Protein AF-A0A1L9N9Z8-F1 (afdb_monomer_lite)

Secondary structure (DSSP, 8-state):
--------S-S-HHHHHHHHHHHHS---------SSHHHHTHHHHHHHHHHHHHHHHHHHHHHHHHHHHHHHHHHHHHHHHHHHHHHHHHHHHHHHHHHHHHHHHHHHHHHHHHHHHTTPPPTTSPPTTGGGGS-HHHHHHHHHHHHHH--HHHHHHHS---HHHHHHHHTHHHHHSS-----------S---------------------

Foldseek 3Di:
DDPPPDDPDPDPPVVVVVVVVVVPPDDDDDDDDPDDCPVVVVVVVVVVVVVVVVVVVVVVVVVVVVVVVVVVVVVVVVVVVVVVVVVVVVVVVCCVPVVLVVLLVVLLVVLLVLCVVVVHAFPPRHHSPRCVPPDLVVSLVRQLVSLVPDDPCSCCVVVVDDVVSNVSSPCSCVSSVPPPPPVPPPPPDDDPPDDPDDDDDDDDDDDDDDD

pLDDT: mean 71.62, std 19.33, range [34.44, 97.31]

Radius of gyration: 43.11 Å; chains: 1; bounding box: 108×45×111 Å

Organism: Aspergillus tubingensis (strain CBS 134.48) (NCBI:txid767770)

Sequence (211 aa):
MDVDILTPYGPGMSFYRSQIQLSSSKENGIVGKAKLSSIVSAAPMLMSIQRYSSALESLNVSNQNLDHKMSMLRSNVFRLKTDLSKLQRHVRAFHNELLTTWQADTLTRLVEVVYERQNWKLPGGVAVGDYIHLSRERQSRILATAARRIRKPILRKNFGLSVQYYSALQRYDEVSGQPVRIEQRPSSDVSRLSTCAVRTRFGRNAHLLED

Structure (mmCIF, N/CA/C/O backbone):
data_AF-A0A1L9N9Z8-F1
#
_entry.id   AF-A0A1L9N9Z8-F1
#
loop_
_atom_site.group_PDB
_atom_site.id
_atom_site.type_symbol
_atom_site.label_atom_id
_atom_site.label_alt_id
_atom_site.label_comp_id
_atom_site.label_asym_id
_atom_site.label_entity_id
_atom_site.label_seq_id
_atom_site.pdbx_PDB_ins_code
_atom_site.Cartn_x
_atom_site.Cartn_y
_atom_site.Cartn_z
_atom_site.occupancy
_atom_site.B_iso_or_equiv
_atom_site.auth_seq_id
_atom_site.auth_comp_id
_atom_site.auth_asym_id
_atom_site.auth_atom_id
_atom_site.pdbx_PDB_model_num
ATOM 1 N N . MET A 1 1 ? 32.596 15.071 6.692 1.00 41.16 1 MET A N 1
ATOM 2 C CA . MET A 1 1 ? 31.785 14.718 5.510 1.00 41.16 1 MET A CA 1
ATOM 3 C C . MET A 1 1 ? 32.694 14.875 4.304 1.00 41.16 1 MET A C 1
ATOM 5 O O . MET A 1 1 ? 33.338 15.912 4.213 1.00 41.16 1 MET A O 1
ATOM 9 N N . ASP A 1 2 ? 32.819 13.807 3.521 1.00 42.06 2 ASP A N 1
ATOM 10 C CA . ASP A 1 2 ? 33.868 13.497 2.534 1.00 42.06 2 ASP A CA 1
ATOM 11 C C . ASP A 1 2 ? 34.202 14.563 1.484 1.00 42.06 2 ASP A C 1
ATOM 13 O O . ASP A 1 2 ? 33.326 15.265 0.981 1.00 42.06 2 ASP A O 1
ATOM 17 N N . VAL A 1 3 ? 35.484 14.590 1.102 1.00 55.09 3 VAL A N 1
ATOM 18 C CA . VAL A 1 3 ? 36.109 15.458 0.082 1.00 55.09 3 VAL A CA 1
ATOM 19 C C . VAL A 1 3 ? 36.263 14.706 -1.256 1.00 55.09 3 VAL A C 1
ATOM 21 O O . VAL A 1 3 ? 37.213 14.922 -1.995 1.00 55.09 3 VAL A O 1
ATOM 24 N N . ASP A 1 4 ? 35.320 13.825 -1.594 1.00 54.06 4 ASP A N 1
ATOM 25 C CA . ASP A 1 4 ? 35.389 12.964 -2.794 1.00 54.06 4 ASP A CA 1
ATOM 26 C C . ASP A 1 4 ? 34.515 13.461 -3.958 1.00 54.06 4 ASP A C 1
ATOM 28 O O . ASP A 1 4 ? 33.982 12.708 -4.774 1.00 54.06 4 ASP A O 1
ATOM 32 N N . ILE A 1 5 ? 34.375 14.780 -4.069 1.00 57.75 5 ILE A N 1
ATOM 33 C CA . ILE A 1 5 ? 33.726 15.430 -5.206 1.00 57.75 5 ILE A CA 1
ATOM 34 C C . ILE A 1 5 ? 34.798 16.241 -5.919 1.00 57.75 5 ILE A C 1
ATOM 36 O O . ILE A 1 5 ? 35.044 17.364 -5.504 1.00 57.75 5 ILE A O 1
ATOM 40 N N . LEU A 1 6 ? 35.436 15.680 -6.956 1.00 55.53 6 LEU A N 1
ATOM 41 C CA . LEU A 1 6 ? 35.908 16.385 -8.167 1.00 55.53 6 LEU A CA 1
ATOM 42 C C . LEU A 1 6 ? 36.915 15.534 -8.961 1.00 55.53 6 LEU A C 1
ATOM 44 O O . LEU A 1 6 ? 38.108 15.806 -8.985 1.00 55.53 6 LEU A O 1
ATOM 48 N N . THR A 1 7 ? 36.428 14.556 -9.719 1.00 59.12 7 THR A N 1
ATOM 49 C CA . THR A 1 7 ? 37.057 14.201 -11.008 1.00 59.12 7 THR A CA 1
ATOM 50 C C . THR A 1 7 ? 35.972 13.883 -12.044 1.00 59.12 7 THR A C 1
ATOM 52 O O . THR A 1 7 ? 35.814 12.741 -12.461 1.00 59.12 7 THR A O 1
ATOM 55 N N . PRO A 1 8 ? 35.160 14.874 -12.473 1.00 55.28 8 PRO A N 1
ATOM 56 C CA . PRO A 1 8 ? 34.106 14.620 -13.452 1.00 55.28 8 PRO A CA 1
ATOM 57 C C . PRO A 1 8 ? 34.618 14.489 -14.895 1.00 55.28 8 PRO A C 1
ATOM 59 O O . PRO A 1 8 ? 33.827 14.191 -15.782 1.00 55.28 8 PRO A O 1
ATOM 62 N N . TYR A 1 9 ? 35.911 14.693 -15.160 1.00 59.16 9 TYR A N 1
ATOM 63 C CA . TYR A 1 9 ? 36.461 14.613 -16.511 1.00 59.16 9 TYR A CA 1
ATOM 64 C C . TYR A 1 9 ? 37.838 13.954 -16.482 1.00 59.16 9 TYR A C 1
ATOM 66 O O . TYR A 1 9 ? 38.705 14.345 -15.703 1.00 59.16 9 TYR A O 1
ATOM 74 N N . GLY A 1 10 ? 38.005 12.920 -17.312 1.00 66.00 10 GLY A N 1
ATOM 75 C CA . GLY A 1 10 ? 39.270 12.214 -17.511 1.00 66.00 10 GLY A CA 1
ATOM 76 C C . GLY A 1 10 ? 40.373 13.103 -18.108 1.00 66.00 10 GLY A C 1
ATOM 77 O O . GLY A 1 10 ? 40.201 14.320 -18.213 1.00 66.00 10 GLY A O 1
ATOM 78 N N . PRO A 1 11 ? 41.518 12.513 -18.508 1.00 70.75 11 PRO A N 1
ATOM 79 C CA . PRO A 1 11 ? 42.664 13.257 -19.028 1.00 70.75 11 PRO A CA 1
ATOM 80 C C . PRO A 1 11 ? 42.235 14.248 -20.115 1.00 70.75 11 PRO A C 1
ATOM 82 O O . PRO A 1 11 ? 41.543 13.877 -21.062 1.00 70.75 11 PRO A O 1
ATOM 85 N N . GLY A 1 12 ? 42.613 15.521 -19.959 1.00 70.81 12 GLY A N 1
ATOM 86 C CA . GLY A 1 12 ? 42.214 16.586 -20.880 1.00 70.81 12 GLY A CA 1
ATOM 87 C C . GLY A 1 12 ? 42.586 16.272 -22.334 1.00 70.81 12 GLY A C 1
ATOM 88 O O . GLY A 1 12 ? 43.540 15.546 -22.601 1.00 70.81 12 GLY A O 1
ATOM 89 N N . MET A 1 13 ? 41.859 16.855 -23.292 1.00 66.25 13 MET A N 1
ATOM 90 C CA . MET A 1 13 ? 42.006 16.590 -24.738 1.00 66.25 13 MET A CA 1
ATOM 91 C C . MET A 1 13 ? 43.445 16.719 -25.282 1.00 66.25 13 MET A C 1
ATOM 93 O O . MET A 1 13 ? 43.784 16.114 -26.299 1.00 66.25 13 MET A O 1
ATOM 97 N N . SER A 1 14 ? 44.313 17.473 -24.603 1.00 70.62 14 SER A N 1
ATOM 98 C CA . SER A 1 14 ? 45.744 17.576 -24.910 1.00 70.62 14 SER A CA 1
ATOM 99 C C . SER A 1 14 ? 46.503 16.250 -24.757 1.00 70.62 14 SER A C 1
ATOM 101 O O . SER A 1 14 ? 47.423 15.998 -25.533 1.00 70.62 14 SER A O 1
ATOM 103 N N . PHE A 1 15 ? 46.094 15.383 -23.826 1.00 72.12 15 PHE A N 1
ATOM 104 C CA . PHE A 1 15 ? 46.697 14.068 -23.584 1.00 72.12 15 PHE A CA 1
ATOM 105 C C . PHE A 1 15 ? 46.546 13.123 -24.783 1.00 72.12 15 PHE A C 1
ATOM 107 O O . PHE A 1 15 ? 47.458 12.370 -25.111 1.00 72.12 15 PHE A O 1
ATOM 114 N N . TYR A 1 16 ? 45.413 13.186 -25.481 1.00 72.94 16 TYR A N 1
ATOM 115 C CA . TYR A 1 16 ? 45.179 12.355 -26.662 1.00 72.94 16 TYR A CA 1
ATOM 116 C C . TYR A 1 16 ? 45.875 12.916 -27.911 1.00 72.94 16 TYR A C 1
ATOM 118 O O . TYR A 1 16 ? 46.268 12.161 -28.799 1.00 72.94 16 TYR A O 1
ATOM 126 N N . ARG A 1 17 ? 46.101 14.237 -27.974 1.00 63.09 17 ARG A N 1
ATOM 127 C CA . ARG A 1 17 ? 46.768 14.892 -29.112 1.00 63.09 17 ARG A CA 1
ATOM 128 C C . ARG A 1 17 ? 48.258 14.548 -29.209 1.00 63.09 17 ARG A C 1
ATOM 130 O O . ARG A 1 17 ? 48.774 14.423 -30.319 1.00 63.09 17 ARG A O 1
ATOM 137 N N . SER A 1 18 ? 48.941 14.369 -28.078 1.00 65.38 18 SER A N 1
ATOM 138 C CA . SER A 1 18 ? 50.367 14.010 -28.056 1.00 65.38 18 SER A CA 1
ATOM 139 C C . SER A 1 18 ? 50.632 12.613 -28.636 1.00 65.38 18 SER A C 1
ATOM 141 O O . SER A 1 18 ? 51.629 12.423 -29.330 1.00 65.38 18 SER A O 1
ATOM 143 N N . GLN A 1 19 ? 49.711 11.659 -28.457 1.00 62.44 19 GLN A N 1
ATOM 144 C CA . GLN A 1 19 ? 49.844 10.301 -29.009 1.00 62.44 19 GLN A CA 1
ATOM 145 C C . GLN A 1 19 ? 49.755 10.269 -30.545 1.00 62.44 19 GLN A C 1
ATOM 147 O O . GLN A 1 19 ? 50.448 9.494 -31.207 1.00 62.44 19 GLN A O 1
ATOM 152 N N . ILE A 1 20 ? 48.954 11.157 -31.135 1.00 61.78 20 ILE A N 1
ATOM 153 C CA . ILE A 1 20 ? 48.792 11.241 -32.592 1.00 61.78 20 ILE A CA 1
ATOM 154 C C . ILE A 1 20 ? 50.072 11.780 -33.254 1.00 61.78 20 ILE A C 1
ATOM 156 O O . ILE A 1 20 ? 50.493 11.269 -34.291 1.00 61.78 20 ILE A O 1
ATOM 160 N N . GLN A 1 21 ? 50.743 12.761 -32.640 1.00 58.75 21 GLN A N 1
ATOM 161 C CA . GLN A 1 21 ? 51.977 13.339 -33.193 1.00 58.75 21 GLN A CA 1
ATOM 162 C C . GLN A 1 21 ? 53.142 12.340 -33.205 1.00 58.75 21 GLN A C 1
ATOM 164 O O . GLN A 1 21 ? 53.857 12.248 -34.204 1.00 58.75 21 GLN A O 1
ATOM 169 N N . LEU A 1 22 ? 53.273 11.527 -32.151 1.00 55.34 22 LEU A N 1
ATOM 170 C CA . LEU A 1 22 ? 54.287 10.468 -32.049 1.00 55.34 22 LEU A CA 1
ATOM 171 C C . LEU A 1 22 ? 54.146 9.388 -33.134 1.00 55.34 22 LEU A C 1
ATOM 173 O O . LEU A 1 22 ? 55.142 8.800 -33.547 1.00 55.34 22 LEU A O 1
ATOM 177 N N . SER A 1 23 ? 52.929 9.169 -33.633 1.00 52.69 23 SER A N 1
ATOM 178 C CA . SER A 1 23 ? 52.637 8.152 -34.651 1.00 52.69 23 SER A CA 1
ATOM 179 C C . SER A 1 23 ? 52.999 8.607 -36.071 1.00 52.69 23 SER A C 1
ATOM 181 O O . SER A 1 23 ? 53.253 7.780 -36.938 1.00 52.69 23 SER A O 1
ATOM 183 N N . SER A 1 24 ? 53.052 9.922 -36.314 1.00 51.72 24 SER A N 1
ATOM 184 C CA . SER A 1 24 ? 53.315 10.508 -37.641 1.00 51.72 24 SER A CA 1
ATOM 185 C C . SER A 1 24 ? 54.797 10.759 -37.953 1.00 51.72 24 SER A C 1
ATOM 187 O O . SER A 1 24 ? 55.137 11.095 -39.082 1.00 51.72 24 SER A O 1
ATOM 189 N N . SER A 1 25 ? 55.695 10.589 -36.974 1.00 47.03 25 SER A N 1
ATOM 190 C CA . SER A 1 25 ? 57.119 10.951 -37.093 1.00 47.03 25 SER A CA 1
ATOM 191 C C . SER A 1 25 ? 58.044 9.783 -37.485 1.00 47.03 25 SER A C 1
ATOM 193 O O . SER A 1 25 ? 59.260 9.872 -37.306 1.00 47.03 25 SER A O 1
ATOM 195 N N . LYS A 1 26 ? 57.499 8.676 -38.003 1.00 50.28 26 LYS A N 1
ATOM 196 C CA . LYS A 1 26 ? 58.280 7.535 -38.506 1.00 50.28 26 LYS A CA 1
ATOM 197 C C . LYS A 1 26 ? 57.826 7.121 -39.906 1.00 50.28 26 LYS A C 1
ATOM 199 O O . LYS A 1 26 ? 57.301 6.031 -40.070 1.00 50.28 26 LYS A O 1
ATOM 204 N N . GLU A 1 27 ? 58.059 7.961 -40.916 1.00 42.75 27 GLU A N 1
ATOM 205 C CA . GLU A 1 27 ? 58.109 7.476 -42.301 1.00 42.75 27 GLU A CA 1
ATOM 206 C C . GLU A 1 27 ? 59.025 8.340 -43.199 1.00 42.75 27 GLU A C 1
ATOM 208 O O . GLU A 1 27 ? 58.654 9.402 -43.682 1.00 42.75 27 GLU A O 1
ATOM 213 N N . ASN A 1 28 ? 60.241 7.810 -43.387 1.00 42.72 28 ASN A N 1
ATOM 214 C CA . ASN A 1 28 ? 61.092 7.814 -44.585 1.00 42.72 28 ASN A CA 1
ATOM 215 C C . ASN A 1 28 ? 61.796 9.103 -45.059 1.00 42.72 28 ASN A C 1
ATOM 217 O O . ASN A 1 28 ? 61.236 9.960 -45.737 1.00 42.72 28 ASN A O 1
ATOM 221 N N . GLY A 1 29 ? 63.123 9.111 -44.873 1.00 44.66 29 GLY A N 1
ATOM 222 C CA . GLY A 1 29 ? 64.037 9.636 -45.885 1.00 44.66 29 GLY A CA 1
ATOM 223 C C . GLY A 1 29 ? 64.238 8.611 -47.008 1.00 44.66 29 GLY A C 1
ATOM 224 O O . GLY A 1 29 ? 64.287 7.420 -46.726 1.00 44.66 29 GLY A O 1
ATOM 225 N N . ILE A 1 30 ? 64.325 9.081 -48.258 1.00 41.38 30 ILE A N 1
ATOM 226 C CA . ILE A 1 30 ? 65.223 8.639 -49.347 1.00 41.38 30 ILE A CA 1
ATOM 227 C C . ILE A 1 30 ? 64.965 9.541 -50.573 1.00 41.38 30 ILE A C 1
ATOM 229 O O . ILE A 1 30 ? 63.852 9.965 -50.869 1.00 41.38 30 ILE A O 1
ATOM 233 N N . VAL A 1 31 ? 66.069 9.862 -51.236 1.00 43.06 31 VAL A N 1
ATOM 234 C CA . VAL A 1 31 ? 66.311 10.798 -52.337 1.00 43.06 31 VAL A CA 1
ATOM 235 C C . VAL A 1 31 ? 65.637 10.406 -53.667 1.00 43.06 31 VAL A C 1
ATOM 237 O O . VAL A 1 31 ? 65.666 9.248 -54.063 1.00 43.06 31 VAL A O 1
ATOM 240 N N . GLY A 1 32 ? 65.189 11.420 -54.425 1.00 42.50 32 GLY A N 1
ATOM 241 C CA . GLY A 1 32 ? 65.339 11.475 -55.889 1.00 42.50 32 GLY A CA 1
ATOM 242 C C . GLY A 1 32 ? 64.190 10.968 -56.775 1.00 42.50 32 GLY A C 1
ATOM 243 O O . GLY A 1 32 ? 64.098 9.777 -57.043 1.00 42.50 32 GLY A O 1
ATOM 244 N N . LYS A 1 33 ? 63.413 11.906 -57.346 1.00 39.75 33 LYS A N 1
ATOM 245 C CA . LYS A 1 33 ? 63.022 12.015 -58.779 1.00 39.75 33 LYS A CA 1
ATOM 246 C C . LYS A 1 33 ? 61.818 12.955 -58.932 1.00 39.75 33 LYS A C 1
ATOM 248 O O . LYS A 1 33 ? 60.661 12.561 -58.843 1.00 39.75 33 LYS A O 1
ATOM 253 N N . ALA A 1 34 ? 62.112 14.224 -59.201 1.00 50.72 34 ALA A N 1
ATOM 254 C CA . ALA A 1 34 ? 61.136 15.207 -59.648 1.00 50.72 34 ALA A CA 1
ATOM 255 C C . ALA A 1 34 ? 60.972 15.107 -61.174 1.00 50.72 34 ALA A C 1
ATOM 257 O O . ALA A 1 34 ? 61.859 15.542 -61.901 1.00 50.72 34 ALA A O 1
ATOM 258 N N . LYS A 1 35 ? 59.872 14.502 -61.641 1.00 49.53 35 LYS A N 1
ATOM 259 C CA . LYS A 1 35 ? 59.172 14.767 -62.924 1.00 49.53 35 LYS A CA 1
ATOM 260 C C . LYS A 1 35 ? 58.194 13.621 -63.199 1.00 49.53 35 LYS A C 1
ATOM 262 O O . LYS A 1 35 ? 58.549 12.665 -63.872 1.00 49.53 35 LYS A O 1
ATOM 267 N N . LEU A 1 36 ? 57.011 13.728 -62.588 1.00 45.44 36 LEU A N 1
ATOM 268 C CA . LEU A 1 36 ? 55.723 13.051 -62.884 1.00 45.44 36 LEU A CA 1
ATOM 269 C C . LEU A 1 36 ? 54.695 13.279 -61.743 1.00 45.44 36 LEU A C 1
ATOM 271 O O . LEU A 1 36 ? 53.593 12.743 -61.766 1.00 45.44 36 LEU A O 1
ATOM 275 N N . SER A 1 37 ? 55.036 14.079 -60.726 1.00 46.19 37 SER A N 1
ATOM 276 C CA . SER A 1 37 ? 54.360 14.089 -59.427 1.00 46.19 37 SER A CA 1
ATOM 277 C C . SER A 1 37 ? 53.163 15.032 -59.279 1.00 46.19 37 SER A C 1
ATOM 279 O O . SER A 1 37 ? 52.492 14.914 -58.266 1.00 46.19 37 SER A O 1
ATOM 281 N N . SER A 1 38 ? 52.840 15.931 -60.217 1.00 46.47 38 SER A N 1
ATOM 282 C CA . SER A 1 38 ? 51.812 16.963 -59.955 1.00 46.47 38 SER A CA 1
ATOM 283 C C . SER A 1 38 ? 50.364 16.450 -59.964 1.00 46.47 38 SER A C 1
ATOM 285 O O . SER A 1 38 ? 49.513 17.027 -59.291 1.00 46.47 38 SER A O 1
ATOM 287 N N . ILE A 1 39 ? 50.073 15.354 -60.674 1.00 47.84 39 ILE A N 1
ATOM 288 C CA . ILE A 1 39 ? 48.740 14.717 -60.667 1.00 47.84 39 ILE A CA 1
ATOM 289 C C . ILE A 1 39 ? 48.646 13.673 -59.539 1.00 47.84 39 ILE A C 1
ATOM 291 O O . ILE A 1 39 ? 47.594 13.499 -58.928 1.00 47.84 39 ILE A O 1
ATOM 295 N N . VAL A 1 40 ? 49.768 13.042 -59.176 1.00 48.59 40 VAL A N 1
ATOM 296 C CA . VAL A 1 40 ? 49.845 12.066 -58.073 1.00 48.59 40 VAL A CA 1
ATOM 297 C C . VAL A 1 40 ? 49.939 12.750 -56.698 1.00 48.59 40 VAL A C 1
ATOM 299 O O . VAL A 1 40 ? 49.561 12.152 -55.697 1.00 48.59 40 VAL A O 1
ATOM 302 N N . SER A 1 41 ? 50.351 14.021 -56.615 1.00 51.28 41 SER A N 1
ATOM 303 C CA . SER A 1 41 ? 50.442 14.777 -55.353 1.00 51.28 41 SER A CA 1
ATOM 304 C C . SER A 1 41 ? 49.096 15.252 -54.797 1.00 51.28 41 SER A C 1
ATOM 306 O O . SER A 1 41 ? 49.008 15.554 -53.610 1.00 51.28 41 SER A O 1
ATOM 308 N N . ALA A 1 42 ? 48.038 15.296 -55.616 1.00 54.00 42 ALA A N 1
ATOM 309 C CA . ALA A 1 42 ? 46.684 15.620 -55.155 1.00 54.00 42 ALA A CA 1
ATOM 310 C C . ALA A 1 42 ? 45.939 14.396 -54.590 1.00 54.00 42 ALA A C 1
ATOM 312 O O . ALA A 1 42 ? 45.065 14.547 -53.741 1.00 54.00 42 ALA A O 1
ATOM 313 N N . ALA A 1 43 ? 46.310 13.180 -55.007 1.00 62.41 43 ALA A N 1
ATOM 314 C CA . ALA A 1 43 ? 45.723 11.931 -54.523 1.00 62.41 43 ALA A CA 1
ATOM 315 C C . ALA A 1 43 ? 45.846 11.724 -52.994 1.00 62.41 43 ALA A C 1
ATOM 317 O O . ALA A 1 43 ? 44.831 11.411 -52.370 1.00 62.41 43 ALA A O 1
ATOM 318 N N . PRO A 1 44 ? 47.009 11.940 -52.338 1.00 67.12 44 PRO A N 1
ATOM 319 C CA . PRO A 1 44 ? 47.106 11.814 -50.881 1.00 67.12 44 PRO A CA 1
ATOM 320 C C . PRO A 1 44 ? 46.310 12.897 -50.137 1.00 67.12 44 PRO A C 1
ATOM 322 O O . PRO A 1 44 ? 45.781 12.626 -49.060 1.00 67.12 44 PRO A O 1
ATOM 325 N N . MET A 1 45 ? 46.171 14.096 -50.715 1.00 71.44 45 MET A N 1
ATOM 326 C CA . MET A 1 45 ? 45.371 15.189 -50.148 1.00 71.44 45 MET A CA 1
ATOM 327 C C . MET A 1 45 ? 43.861 14.927 -50.285 1.00 71.44 45 MET A C 1
ATOM 329 O O . MET A 1 45 ? 43.103 15.146 -49.346 1.00 71.44 45 MET A O 1
ATOM 333 N N . LEU A 1 46 ? 43.412 14.393 -51.422 1.00 74.50 46 LEU A N 1
ATOM 334 C CA . LEU A 1 46 ? 42.023 13.968 -51.616 1.00 74.50 46 LEU A CA 1
ATOM 335 C C . LEU A 1 46 ? 41.658 12.787 -50.709 1.00 74.50 46 LEU A C 1
ATOM 337 O O . LEU A 1 46 ? 40.590 12.788 -50.104 1.00 74.50 46 LEU A O 1
ATOM 341 N N . MET A 1 47 ? 42.561 11.818 -50.541 1.00 78.62 47 MET A N 1
ATOM 342 C CA . MET A 1 47 ? 42.369 10.691 -49.623 1.00 78.62 47 MET A CA 1
ATOM 343 C C . MET A 1 47 ? 42.301 11.130 -48.155 1.00 78.62 47 MET A C 1
ATOM 345 O O . MET A 1 47 ? 41.505 10.581 -47.394 1.00 78.62 47 MET A O 1
ATOM 349 N N . SER A 1 48 ? 43.099 12.116 -47.732 1.00 77.44 48 SER A N 1
ATOM 350 C CA . SER A 1 48 ? 43.046 12.637 -46.360 1.00 77.44 48 SER A CA 1
ATOM 351 C C . SER A 1 48 ? 41.778 13.453 -46.098 1.00 77.44 48 SER A C 1
ATOM 353 O O . SER A 1 48 ? 41.165 13.277 -45.045 1.00 77.44 48 SER A O 1
ATOM 355 N N . ILE A 1 49 ? 41.320 14.252 -47.067 1.00 85.88 49 ILE A N 1
ATOM 356 C CA . ILE A 1 49 ? 40.027 14.953 -47.005 1.00 85.88 49 ILE A CA 1
ATOM 357 C C . ILE A 1 49 ? 38.871 13.948 -46.956 1.00 85.88 49 ILE A C 1
ATOM 359 O O . ILE A 1 49 ? 37.972 14.090 -46.129 1.00 85.88 49 ILE A O 1
ATOM 363 N N . GLN A 1 50 ? 38.914 12.893 -47.773 1.00 85.94 50 GLN A N 1
ATOM 364 C CA . GLN A 1 50 ? 37.889 11.853 -47.774 1.00 85.94 50 GLN A CA 1
ATOM 365 C C . GLN A 1 50 ? 37.851 11.097 -46.439 1.00 85.94 50 GLN A C 1
ATOM 367 O O . GLN A 1 50 ? 36.779 10.952 -45.855 1.00 85.94 50 GLN A O 1
ATOM 372 N N . ARG A 1 51 ? 39.008 10.707 -45.888 1.00 85.50 51 ARG A N 1
ATOM 373 C CA . ARG A 1 51 ? 39.097 10.087 -44.552 1.00 85.50 51 ARG A CA 1
ATOM 374 C C . ARG A 1 51 ? 38.583 11.008 -43.450 1.00 85.50 51 ARG A C 1
ATOM 376 O O . ARG A 1 51 ? 37.861 10.554 -42.564 1.00 85.50 51 ARG A O 1
ATOM 383 N N . TYR A 1 52 ? 38.922 12.293 -43.518 1.00 90.12 52 TYR A N 1
ATOM 384 C CA . TYR A 1 52 ? 38.422 13.296 -42.585 1.00 90.12 52 TYR A CA 1
ATOM 385 C C . TYR A 1 52 ? 36.897 13.421 -42.670 1.00 90.12 52 TYR A C 1
ATOM 387 O O . TYR A 1 52 ? 36.228 13.359 -41.644 1.00 90.12 52 TYR A O 1
ATOM 395 N N . SER A 1 53 ? 36.338 13.501 -43.881 1.00 89.81 53 SER A N 1
ATOM 396 C CA . SER A 1 53 ? 34.887 13.565 -44.083 1.00 89.81 53 SER A CA 1
ATOM 397 C C . SER A 1 53 ? 34.171 12.305 -43.588 1.00 89.81 53 SER A C 1
ATOM 399 O O . SER A 1 53 ? 33.176 12.423 -42.881 1.00 89.81 53 SER A O 1
ATOM 401 N N . SER A 1 54 ? 34.727 11.109 -43.827 1.00 91.06 54 SER A N 1
ATOM 402 C CA . SER A 1 54 ? 34.160 9.857 -43.314 1.00 91.06 54 SER A CA 1
ATOM 403 C C . SER A 1 54 ? 34.244 9.753 -41.791 1.00 91.06 54 SER A C 1
ATOM 405 O O . SER A 1 54 ? 33.326 9.249 -41.150 1.00 91.06 54 SER A O 1
ATOM 407 N N . ALA A 1 55 ? 35.326 10.256 -41.186 1.00 91.94 55 ALA A N 1
ATOM 408 C CA . ALA A 1 55 ? 35.464 10.298 -39.735 1.00 91.94 55 ALA A CA 1
ATOM 409 C C . ALA A 1 55 ? 34.474 11.295 -39.118 1.00 91.94 55 ALA A C 1
ATOM 411 O O . ALA A 1 55 ? 33.878 11.005 -38.082 1.00 91.94 55 ALA A O 1
ATOM 412 N N . LEU A 1 56 ? 34.258 12.440 -39.773 1.00 93.38 56 LEU A N 1
ATOM 413 C CA . LEU A 1 56 ? 33.277 13.439 -39.362 1.00 93.38 56 LEU A CA 1
ATOM 414 C C . LEU A 1 56 ? 31.848 12.891 -39.457 1.00 93.38 56 LEU A C 1
ATOM 416 O O . LEU A 1 56 ? 31.067 13.063 -38.525 1.00 93.38 56 LEU A O 1
ATOM 420 N N . GLU A 1 57 ? 31.519 12.191 -40.541 1.00 94.31 57 GLU A N 1
ATOM 421 C CA . GLU A 1 57 ? 30.222 11.537 -40.719 1.00 94.31 57 GLU A CA 1
ATOM 422 C C . GLU A 1 57 ? 30.009 10.428 -39.683 1.00 94.31 57 GLU A C 1
ATOM 424 O O . GLU A 1 57 ? 28.980 10.408 -39.009 1.00 94.31 57 GLU A O 1
ATOM 429 N N . SER A 1 58 ? 31.010 9.571 -39.458 1.00 94.12 58 SER A N 1
ATOM 430 C CA . SER A 1 58 ? 30.961 8.542 -38.414 1.00 94.12 58 SER A CA 1
ATOM 431 C C . SER A 1 58 ? 30.768 9.144 -37.019 1.00 94.12 58 SER A C 1
ATOM 433 O O . SER A 1 58 ? 30.040 8.580 -36.200 1.00 94.12 58 SER A O 1
ATOM 435 N N . LEU A 1 59 ? 31.405 10.281 -36.732 1.00 93.75 59 LEU A N 1
ATOM 436 C CA . LEU A 1 59 ? 31.252 10.983 -35.460 1.00 93.75 59 LEU A CA 1
ATOM 437 C C . LEU A 1 59 ? 29.858 11.609 -35.339 1.00 93.75 59 LEU A C 1
ATOM 439 O O . LEU A 1 59 ? 29.238 11.520 -34.281 1.00 93.75 59 LEU A O 1
ATOM 443 N N . ASN A 1 60 ? 29.330 12.174 -36.424 1.00 95.00 60 ASN A N 1
ATOM 444 C CA . ASN A 1 60 ? 27.978 12.722 -36.462 1.00 95.00 60 ASN A CA 1
ATOM 445 C C . ASN A 1 60 ? 26.916 11.634 -36.232 1.00 95.00 60 ASN A C 1
ATOM 447 O O . ASN A 1 60 ? 26.032 11.803 -35.394 1.00 95.00 60 ASN A O 1
ATOM 451 N N . VAL A 1 61 ? 27.047 10.479 -36.892 1.00 95.56 61 VAL A N 1
ATOM 452 C CA . VAL A 1 61 ? 26.178 9.309 -36.672 1.00 95.56 61 VAL A CA 1
ATOM 453 C C . VAL A 1 61 ? 26.279 8.819 -35.225 1.00 95.56 61 VAL A C 1
ATOM 455 O O . VAL A 1 61 ? 25.265 8.505 -34.598 1.00 95.56 61 VAL A O 1
ATOM 458 N N . SER A 1 62 ? 27.488 8.794 -34.657 1.00 95.25 62 SER A N 1
ATOM 459 C CA . SER A 1 62 ? 27.683 8.435 -33.250 1.00 95.25 62 SER A CA 1
ATOM 460 C C . SER A 1 62 ? 26.978 9.415 -32.309 1.00 95.25 62 SER A C 1
ATOM 462 O O . SER A 1 62 ? 26.298 8.979 -31.381 1.00 95.25 62 SER A O 1
ATOM 464 N N . ASN A 1 63 ? 27.080 10.722 -32.554 1.00 95.94 63 ASN A N 1
ATOM 465 C CA . ASN A 1 63 ? 26.401 11.736 -31.747 1.00 95.94 63 ASN A CA 1
ATOM 466 C C . ASN A 1 63 ? 24.877 11.595 -31.825 1.00 95.94 63 ASN A C 1
ATOM 468 O O . ASN A 1 63 ? 24.222 11.561 -30.788 1.00 95.94 63 ASN A O 1
ATOM 472 N N . GLN A 1 64 ? 24.319 11.391 -33.021 1.00 96.31 64 GLN A N 1
ATOM 473 C CA . GLN A 1 64 ? 22.883 11.145 -33.188 1.00 96.31 64 GLN A CA 1
ATOM 474 C C . GLN A 1 64 ? 22.412 9.895 -32.427 1.00 96.31 64 GLN A C 1
ATOM 476 O O . GLN A 1 64 ? 21.344 9.893 -31.813 1.00 96.31 64 GLN A O 1
ATOM 481 N N . ASN A 1 65 ? 23.219 8.830 -32.416 1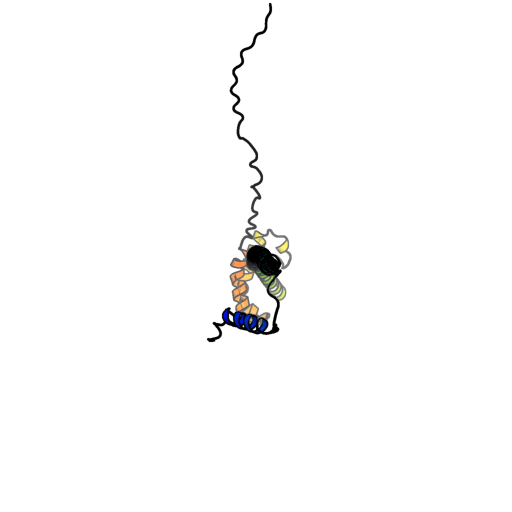.00 96.62 65 ASN A N 1
ATOM 482 C CA . ASN A 1 65 ? 22.927 7.625 -31.642 1.00 96.62 65 ASN A CA 1
ATOM 483 C C . ASN A 1 65 ? 22.963 7.900 -30.128 1.00 96.62 65 ASN A C 1
ATOM 485 O O . ASN A 1 65 ? 22.097 7.431 -29.386 1.00 96.62 65 ASN A O 1
ATOM 489 N N . LEU A 1 66 ? 23.934 8.686 -29.656 1.00 96.69 66 LEU A N 1
ATOM 490 C CA . LEU A 1 66 ? 23.998 9.103 -28.254 1.00 96.69 66 LEU A CA 1
ATOM 491 C C . LEU A 1 66 ? 22.785 9.952 -27.861 1.00 96.69 66 LEU A C 1
ATOM 493 O O . LEU A 1 66 ? 22.191 9.688 -26.817 1.00 96.69 66 LEU A O 1
ATOM 497 N N . ASP A 1 67 ? 22.360 10.888 -28.707 1.00 96.31 67 ASP A N 1
ATOM 498 C CA . ASP A 1 67 ? 21.159 11.696 -28.474 1.00 96.31 67 ASP A CA 1
ATOM 499 C C . ASP A 1 67 ? 19.899 10.829 -28.402 1.00 96.31 67 ASP A C 1
ATOM 501 O O . ASP A 1 67 ? 19.071 10.987 -27.497 1.00 96.31 67 ASP A O 1
ATOM 505 N N . HIS A 1 68 ? 19.780 9.846 -29.298 1.00 96.62 68 HIS A N 1
ATOM 506 C CA . HIS A 1 68 ? 18.683 8.885 -29.272 1.00 96.62 68 HIS A CA 1
ATOM 507 C C . HIS A 1 68 ? 18.674 8.064 -27.973 1.00 96.62 68 HIS A C 1
ATOM 509 O O . HIS A 1 68 ? 17.644 7.971 -27.298 1.00 96.62 68 HIS A O 1
ATOM 515 N N . LYS A 1 69 ? 19.830 7.523 -27.565 1.00 97.31 69 LYS A N 1
ATOM 516 C CA . LYS A 1 69 ? 19.976 6.785 -26.300 1.00 97.31 69 LYS A CA 1
ATOM 517 C C . LYS A 1 69 ? 19.666 7.661 -25.092 1.00 97.31 69 LYS A C 1
ATOM 519 O O . LYS A 1 69 ? 19.001 7.204 -24.165 1.00 97.31 69 LYS A O 1
ATOM 524 N N . MET A 1 70 ? 20.090 8.922 -25.106 1.00 97.19 70 MET A N 1
ATOM 525 C CA . MET A 1 70 ? 19.815 9.867 -24.028 1.00 97.19 70 MET A CA 1
ATOM 526 C C . MET A 1 70 ? 18.319 10.179 -23.929 1.00 97.19 70 MET A C 1
ATOM 528 O O . MET A 1 70 ? 17.765 10.219 -22.830 1.00 97.19 70 MET A O 1
ATOM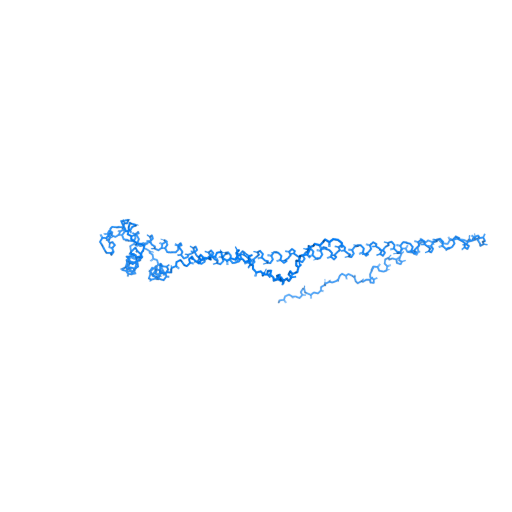 532 N N . SER A 1 71 ? 17.638 10.338 -25.065 1.00 95.69 71 SER A N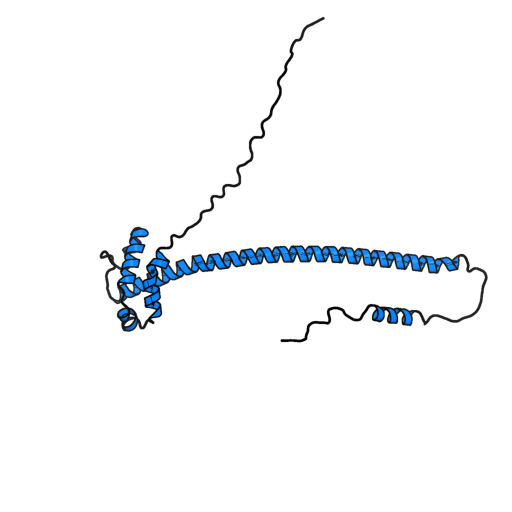 1
ATOM 533 C CA . SER A 1 71 ? 16.182 10.508 -25.117 1.00 95.69 71 SER A CA 1
ATOM 534 C C . SER A 1 71 ? 15.443 9.280 -24.566 1.00 95.69 71 SER A C 1
ATOM 536 O O . SER A 1 71 ? 14.551 9.413 -23.724 1.00 95.69 71 SER A O 1
ATOM 538 N N . MET A 1 72 ? 15.879 8.075 -24.946 1.00 96.56 72 MET A N 1
ATOM 539 C CA . MET A 1 72 ? 15.347 6.811 -24.422 1.00 96.56 72 MET A CA 1
ATOM 540 C C . MET A 1 72 ? 15.572 6.647 -22.916 1.00 96.56 72 MET A C 1
ATOM 542 O O . MET A 1 72 ? 14.677 6.223 -22.188 1.00 96.56 72 MET A O 1
ATOM 546 N N . LEU A 1 73 ? 16.751 7.011 -22.409 1.00 97.12 73 LEU A N 1
ATOM 547 C CA . LEU A 1 73 ? 17.015 6.989 -20.972 1.00 97.12 73 LEU A CA 1
ATOM 548 C C . LEU A 1 73 ? 16.121 7.983 -20.230 1.00 97.12 73 LEU A C 1
ATOM 550 O O . LEU A 1 73 ? 15.535 7.629 -19.209 1.00 97.12 73 LEU A O 1
ATOM 554 N N . ARG A 1 74 ? 15.947 9.200 -20.757 1.00 96.38 74 ARG A N 1
ATOM 555 C CA . ARG A 1 74 ? 15.054 10.209 -20.167 1.00 96.38 74 ARG A CA 1
ATOM 556 C C . ARG A 1 74 ? 13.605 9.726 -20.106 1.00 96.38 74 ARG A C 1
ATOM 558 O O . ARG A 1 74 ? 12.962 9.891 -19.069 1.00 96.38 74 ARG A O 1
ATOM 565 N N . SER A 1 75 ? 13.100 9.102 -21.170 1.00 96.31 75 SER A N 1
ATOM 566 C CA . SER A 1 75 ? 11.736 8.561 -21.187 1.00 96.31 75 SER A CA 1
ATOM 567 C C . SER A 1 75 ? 11.574 7.403 -20.195 1.00 96.31 75 SER A C 1
ATOM 569 O O . SER A 1 75 ? 10.600 7.375 -19.441 1.00 96.31 75 SER A O 1
ATOM 571 N N . ASN A 1 76 ? 12.557 6.504 -20.105 1.00 97.12 76 ASN A N 1
ATOM 572 C CA . ASN A 1 76 ? 12.560 5.415 -19.129 1.00 97.12 76 ASN A CA 1
ATOM 573 C C . ASN A 1 76 ? 12.601 5.931 -17.685 1.00 97.12 76 ASN A C 1
ATOM 575 O O . ASN A 1 76 ? 11.815 5.479 -16.856 1.00 97.12 76 ASN A O 1
ATOM 579 N N . VAL A 1 77 ? 13.447 6.920 -17.384 1.00 97.00 77 VAL A N 1
ATOM 580 C CA . VAL A 1 77 ? 13.499 7.560 -16.058 1.00 97.00 77 VAL A CA 1
ATOM 581 C C . VAL A 1 77 ? 12.158 8.208 -15.710 1.00 97.00 77 VAL A C 1
ATOM 583 O O . VAL A 1 77 ? 11.678 8.069 -14.584 1.00 97.00 77 VAL A O 1
ATOM 586 N N . PHE A 1 78 ? 11.508 8.872 -16.668 1.00 96.94 78 PHE A N 1
ATOM 587 C CA . PHE A 1 78 ? 10.186 9.461 -16.454 1.00 96.94 78 PHE A CA 1
ATOM 588 C C . PHE A 1 78 ? 9.108 8.402 -16.163 1.00 96.94 78 PHE A C 1
ATOM 590 O O . PHE A 1 78 ? 8.304 8.567 -15.239 1.00 96.94 78 PHE A O 1
ATOM 597 N N . ARG A 1 79 ? 9.115 7.285 -16.903 1.00 95.56 79 ARG A N 1
ATOM 598 C CA . ARG A 1 79 ? 8.217 6.144 -16.661 1.00 95.56 79 ARG A CA 1
ATOM 599 C C . ARG A 1 79 ? 8.444 5.541 -15.278 1.00 95.56 79 ARG A C 1
ATOM 601 O O . ARG A 1 79 ? 7.493 5.424 -14.513 1.00 95.56 79 ARG A O 1
ATOM 608 N N . LEU A 1 80 ? 9.700 5.277 -14.919 1.00 97.06 80 LEU A N 1
ATOM 609 C CA . LEU A 1 80 ? 10.072 4.753 -13.603 1.00 97.06 80 LEU A CA 1
ATOM 610 C C . LEU A 1 80 ? 9.623 5.677 -12.468 1.00 97.06 80 LEU A C 1
ATOM 612 O O . LEU A 1 80 ? 9.057 5.212 -11.483 1.00 97.06 80 LEU A O 1
ATOM 616 N N . LYS A 1 81 ? 9.804 6.995 -12.613 1.00 96.44 81 LYS A N 1
ATOM 617 C CA . LYS A 1 81 ? 9.324 7.976 -11.628 1.00 96.44 81 LYS A CA 1
ATOM 618 C C . LYS A 1 81 ? 7.803 7.924 -11.468 1.00 96.44 81 LYS A C 1
ATOM 620 O O . LYS A 1 81 ? 7.291 8.010 -10.351 1.00 96.44 81 LYS A O 1
ATOM 625 N N . THR A 1 82 ? 7.084 7.763 -12.576 1.00 96.25 82 THR A N 1
ATOM 626 C CA . THR A 1 82 ? 5.625 7.622 -12.567 1.00 96.25 82 THR A CA 1
ATOM 627 C C . THR A 1 82 ? 5.208 6.339 -11.851 1.00 96.25 82 THR A C 1
ATOM 629 O O . THR A 1 82 ? 4.339 6.382 -10.980 1.00 96.25 82 THR A O 1
ATOM 632 N N . ASP A 1 83 ? 5.854 5.214 -12.146 1.00 96.25 83 ASP A N 1
ATOM 633 C CA . ASP A 1 83 ? 5.530 3.924 -11.535 1.00 96.25 83 ASP A CA 1
ATOM 634 C C . ASP A 1 83 ? 5.871 3.890 -10.040 1.00 96.25 83 ASP A C 1
ATOM 636 O O . ASP A 1 83 ? 5.067 3.410 -9.240 1.00 96.25 83 ASP A O 1
ATOM 640 N N . LEU A 1 84 ? 6.978 4.515 -9.630 1.00 96.56 84 LEU A N 1
ATOM 641 C CA . LEU A 1 84 ? 7.312 4.710 -8.218 1.00 96.56 84 LEU A CA 1
ATOM 642 C C . LEU A 1 84 ? 6.228 5.525 -7.503 1.00 96.56 84 LEU A C 1
ATOM 644 O O . LEU A 1 84 ? 5.784 5.145 -6.420 1.00 96.56 84 LEU A O 1
ATOM 648 N N . SER A 1 85 ? 5.737 6.604 -8.120 1.00 94.94 85 SER A N 1
ATOM 649 C CA . SER A 1 85 ? 4.666 7.417 -7.527 1.00 94.94 85 SER A CA 1
ATOM 650 C C . SER A 1 85 ? 3.348 6.642 -7.377 1.00 94.94 85 SER A C 1
ATOM 652 O O . SER A 1 85 ? 2.668 6.772 -6.355 1.00 94.94 85 SER A O 1
ATOM 654 N N . LYS A 1 86 ? 3.008 5.776 -8.346 1.00 94.19 86 LYS A N 1
ATOM 655 C CA . LYS A 1 86 ? 1.851 4.872 -8.259 1.00 94.19 86 LYS A CA 1
ATOM 656 C C . LYS A 1 86 ? 2.028 3.870 -7.127 1.00 94.19 86 LYS A C 1
ATOM 658 O O . LYS A 1 86 ? 1.123 3.723 -6.310 1.00 94.19 86 LYS A O 1
ATOM 663 N N . LEU A 1 87 ? 3.190 3.224 -7.039 1.00 93.81 87 LEU A N 1
ATOM 664 C CA . LEU A 1 87 ? 3.488 2.275 -5.970 1.00 93.81 87 LEU A CA 1
ATOM 665 C C . LEU A 1 87 ? 3.406 2.945 -4.597 1.00 93.81 87 LEU A C 1
ATOM 667 O O . LEU A 1 87 ? 2.740 2.433 -3.705 1.00 93.81 87 LEU A O 1
ATOM 671 N N . GLN A 1 88 ? 4.007 4.123 -4.435 1.00 92.62 88 GLN A N 1
ATOM 672 C CA . GLN A 1 88 ? 3.939 4.887 -3.191 1.00 92.62 88 GLN A CA 1
ATOM 673 C C . GLN A 1 88 ? 2.492 5.222 -2.809 1.00 92.62 88 GLN A C 1
ATOM 675 O O . GLN A 1 88 ? 2.129 5.151 -1.633 1.00 92.62 88 GLN A O 1
ATOM 680 N N . ARG A 1 89 ? 1.646 5.558 -3.790 1.00 88.62 89 ARG A N 1
ATOM 681 C CA . ARG A 1 89 ? 0.212 5.766 -3.562 1.00 88.62 89 ARG A CA 1
ATOM 682 C C . ARG A 1 89 ? -0.482 4.481 -3.117 1.00 88.62 89 ARG A C 1
ATOM 684 O O . ARG A 1 89 ? -1.243 4.533 -2.156 1.00 88.62 89 ARG A O 1
ATOM 691 N N . HIS A 1 90 ? -0.204 3.352 -3.765 1.00 87.44 90 HIS A N 1
ATOM 692 C CA . HIS A 1 90 ? -0.756 2.056 -3.371 1.00 87.44 90 HIS A CA 1
ATOM 693 C C . HIS A 1 90 ? -0.327 1.666 -1.958 1.00 87.44 90 HIS A C 1
ATOM 695 O O . HIS A 1 90 ? -1.183 1.350 -1.145 1.00 87.44 90 HIS A O 1
ATOM 701 N N . VAL A 1 91 ? 0.960 1.767 -1.621 1.00 86.81 91 VAL A N 1
ATOM 702 C CA . VAL A 1 91 ? 1.470 1.467 -0.273 1.00 86.81 91 VAL A CA 1
ATOM 703 C C . VAL A 1 91 ? 0.783 2.330 0.784 1.00 86.81 91 VAL A C 1
ATOM 705 O O . VAL A 1 91 ? 0.375 1.817 1.821 1.00 86.81 91 VAL A O 1
ATOM 708 N N . ARG A 1 92 ? 0.596 3.629 0.519 1.00 84.19 92 ARG A N 1
ATOM 709 C CA . ARG A 1 92 ? -0.139 4.522 1.429 1.00 84.19 92 ARG A CA 1
ATOM 710 C C . ARG A 1 92 ? -1.611 4.134 1.570 1.00 84.19 92 ARG A C 1
ATOM 712 O O . ARG A 1 92 ? -2.132 4.180 2.678 1.00 84.19 92 ARG A O 1
ATOM 719 N N . ALA A 1 93 ? -2.268 3.747 0.478 1.00 77.69 93 ALA A N 1
ATOM 720 C CA . ALA A 1 93 ? -3.651 3.274 0.515 1.00 77.69 93 ALA A CA 1
ATOM 721 C C . ALA A 1 93 ? -3.773 1.974 1.327 1.00 77.69 93 ALA A C 1
ATOM 723 O O . ALA A 1 93 ? -4.564 1.913 2.263 1.00 77.69 93 ALA A O 1
ATOM 724 N N . PHE A 1 94 ? -2.911 0.985 1.064 1.00 77.19 94 PHE A N 1
ATOM 725 C CA . PHE A 1 94 ? -2.865 -0.267 1.822 1.00 77.19 94 PHE A CA 1
ATOM 726 C C . PHE A 1 94 ? -2.588 -0.034 3.308 1.00 77.19 94 PHE A C 1
ATOM 728 O O . PHE A 1 94 ? -3.246 -0.638 4.149 1.00 77.19 94 PHE A O 1
ATOM 735 N N . HIS A 1 95 ? -1.651 0.855 3.648 1.00 74.38 95 HIS A N 1
ATOM 736 C CA . HIS A 1 95 ? -1.320 1.125 5.044 1.00 74.38 95 HIS A CA 1
ATOM 737 C C . HIS A 1 95 ? -2.484 1.757 5.811 1.00 74.38 95 HIS A C 1
ATOM 739 O O . HIS A 1 95 ? -2.643 1.481 6.991 1.00 74.38 95 HIS A O 1
ATOM 745 N N . ASN A 1 96 ? -3.320 2.565 5.161 1.00 73.31 96 ASN A N 1
ATOM 746 C CA . ASN A 1 96 ? -4.459 3.187 5.831 1.00 73.31 96 ASN A CA 1
ATOM 747 C C . ASN A 1 96 ? -5.683 2.266 5.873 1.00 73.31 96 ASN A C 1
ATOM 749 O O . ASN A 1 96 ? -6.350 2.193 6.898 1.00 73.31 96 ASN A O 1
ATOM 753 N N . GLU A 1 97 ? -5.989 1.547 4.796 1.00 75.12 97 GLU A N 1
ATOM 754 C CA . GLU A 1 97 ? -7.217 0.745 4.698 1.00 75.12 97 GLU A CA 1
ATOM 755 C C . GLU A 1 97 ? -7.059 -0.651 5.317 1.00 75.12 97 GLU A C 1
ATOM 757 O O . GLU A 1 97 ? -7.919 -1.113 6.069 1.00 75.12 97 GLU A O 1
ATOM 762 N N . LEU A 1 98 ? -5.939 -1.333 5.056 1.00 71.50 98 LEU A N 1
ATOM 763 C CA . LEU A 1 98 ? -5.728 -2.690 5.562 1.00 71.50 98 LEU A CA 1
ATOM 764 C C . LEU A 1 98 ? -5.343 -2.689 7.043 1.00 71.50 98 LEU A C 1
ATOM 766 O O . LEU A 1 98 ? -5.786 -3.549 7.797 1.00 71.50 98 LEU A O 1
ATOM 770 N N . LEU A 1 99 ? -4.546 -1.711 7.489 1.00 73.25 99 LEU A N 1
ATOM 771 C CA . LEU A 1 99 ? -4.162 -1.632 8.899 1.00 73.25 99 LEU A CA 1
ATOM 772 C C . LEU A 1 99 ? -5.360 -1.287 9.784 1.00 73.25 99 LEU A C 1
ATOM 774 O O . LEU A 1 99 ? -5.504 -1.875 10.848 1.00 73.25 99 LEU A O 1
ATOM 778 N N . THR A 1 100 ? -6.235 -0.373 9.352 1.00 75.50 100 THR A N 1
ATOM 779 C CA . THR A 1 100 ? -7.434 -0.009 10.125 1.00 75.50 100 THR A CA 1
ATOM 780 C C . THR A 1 100 ? -8.413 -1.172 10.220 1.00 75.50 100 THR A C 1
ATOM 782 O O . THR A 1 100 ? -8.895 -1.470 11.311 1.00 75.50 100 THR A O 1
ATOM 785 N N . THR A 1 101 ? -8.651 -1.885 9.116 1.00 81.19 101 THR A N 1
ATOM 786 C CA . THR A 1 101 ? -9.510 -3.079 9.112 1.00 81.19 101 THR A CA 1
ATOM 787 C C . THR A 1 101 ? -8.924 -4.213 9.949 1.00 81.19 101 THR A C 1
ATOM 789 O O . THR A 1 101 ? -9.633 -4.779 10.778 1.00 81.19 101 THR A O 1
ATOM 792 N N . TRP A 1 102 ? -7.626 -4.497 9.822 1.00 83.06 102 TRP A N 1
ATOM 793 C CA . TRP A 1 102 ? -6.967 -5.543 10.608 1.00 83.06 102 TRP A CA 1
ATOM 794 C C . TRP A 1 102 ? -6.871 -5.193 12.099 1.00 83.06 102 TRP A C 1
ATOM 796 O O . TRP A 1 102 ? -7.057 -6.053 12.963 1.00 83.06 102 TRP A O 1
ATOM 806 N N . GLN A 1 103 ? -6.639 -3.920 12.428 1.00 84.31 103 GLN A N 1
ATOM 807 C CA . GLN A 1 103 ? -6.662 -3.438 13.806 1.00 84.31 103 GLN A CA 1
ATOM 808 C C . GLN A 1 103 ? -8.070 -3.551 14.404 1.00 84.31 103 GLN A C 1
ATOM 810 O O . GLN A 1 103 ? -8.205 -3.986 15.548 1.00 84.31 103 GLN A O 1
ATOM 815 N N . ALA A 1 104 ? -9.114 -3.202 13.644 1.00 83.62 104 ALA A N 1
ATOM 816 C CA . ALA A 1 104 ? -10.499 -3.376 14.072 1.00 83.62 104 ALA A CA 1
ATOM 817 C C . ALA A 1 104 ? -10.827 -4.854 14.329 1.00 83.62 104 ALA A C 1
ATOM 819 O O . ALA A 1 104 ? -11.410 -5.175 15.364 1.00 83.62 104 ALA A O 1
ATOM 820 N N . ASP A 1 105 ? -10.419 -5.750 13.430 1.00 87.19 105 ASP A N 1
ATOM 821 C CA . ASP A 1 105 ? -10.663 -7.190 13.548 1.00 87.19 105 ASP A CA 1
ATOM 822 C C . ASP A 1 105 ? -9.935 -7.792 14.758 1.00 87.19 105 ASP A C 1
ATOM 824 O O . ASP A 1 105 ? -10.546 -8.436 15.611 1.00 87.19 105 ASP A O 1
ATOM 828 N N . THR A 1 106 ? -8.654 -7.457 14.934 1.00 87.12 106 THR A N 1
ATOM 829 C CA . THR A 1 106 ? -7.848 -7.916 16.077 1.00 87.12 106 THR A CA 1
ATOM 830 C C . THR A 1 106 ? -8.430 -7.443 17.409 1.00 87.12 106 THR A C 1
ATOM 832 O O . THR A 1 106 ? -8.510 -8.213 18.368 1.00 87.12 106 THR A O 1
ATOM 835 N N . LEU A 1 107 ? -8.860 -6.179 17.491 1.00 88.06 107 LEU A N 1
ATOM 836 C CA . LEU A 1 107 ? -9.489 -5.653 18.702 1.00 88.06 107 LEU A CA 1
ATOM 837 C C . LEU A 1 107 ? -10.865 -6.279 18.948 1.00 88.06 107 LEU A C 1
ATOM 839 O O . LEU A 1 107 ? -11.195 -6.563 20.097 1.00 88.06 107 LEU A O 1
ATOM 843 N N . THR A 1 108 ? -11.642 -6.539 17.895 1.00 88.94 108 THR A N 1
ATOM 844 C CA . THR A 1 108 ? -12.925 -7.249 18.000 1.00 88.94 108 THR A CA 1
ATOM 845 C C . THR A 1 108 ? -12.702 -8.648 18.561 1.00 88.94 108 THR A C 1
ATOM 847 O O . THR A 1 108 ? -13.309 -9.009 19.569 1.00 88.94 108 THR A O 1
ATOM 850 N N . ARG A 1 109 ? -11.737 -9.388 18.006 1.00 87.75 109 ARG A N 1
ATOM 851 C CA . ARG A 1 109 ? -11.375 -10.723 18.481 1.00 87.75 109 ARG A CA 1
ATOM 852 C C . ARG A 1 109 ? -10.882 -10.714 19.926 1.00 87.75 109 ARG A C 1
ATOM 854 O O . ARG A 1 109 ? -11.206 -11.611 20.699 1.00 87.75 109 ARG A O 1
ATOM 861 N N . LEU A 1 110 ? -10.136 -9.683 20.323 1.00 87.62 110 LEU A N 1
ATOM 862 C CA . LEU A 1 110 ? -9.715 -9.511 21.712 1.00 87.62 110 LEU A CA 1
ATOM 863 C C . LEU A 1 110 ? -10.918 -9.327 22.647 1.00 87.62 110 LEU A C 1
ATOM 865 O O . LEU A 1 110 ? -10.949 -9.939 23.713 1.00 87.62 110 LEU A O 1
ATOM 869 N N . VAL A 1 111 ? -11.912 -8.517 22.264 1.00 86.12 111 VAL A N 1
ATOM 870 C CA . VAL A 1 111 ? -13.149 -8.353 23.047 1.00 86.12 111 VAL A CA 1
ATOM 871 C C . VAL A 1 111 ? -13.866 -9.691 23.198 1.00 86.12 111 VAL A C 1
ATOM 873 O O . VAL A 1 111 ? -14.222 -10.052 24.319 1.00 86.12 111 VAL A O 1
ATOM 876 N N . GLU A 1 112 ? -14.033 -10.445 22.111 1.00 87.69 112 GLU A N 1
ATOM 877 C CA . GLU A 1 112 ? -14.673 -11.766 22.139 1.00 87.69 112 GLU A CA 1
ATOM 878 C C . GLU A 1 112 ? -13.980 -12.708 23.120 1.00 87.69 112 GLU A C 1
ATOM 880 O O . GLU A 1 112 ? -14.612 -13.205 24.050 1.00 87.69 112 GLU A O 1
ATOM 885 N N . VAL A 1 113 ? -12.662 -12.876 22.981 1.00 87.31 113 VAL A N 1
ATOM 886 C CA . VAL A 1 113 ? -11.871 -13.773 23.833 1.00 87.31 113 VAL A CA 1
ATOM 887 C C . VAL A 1 113 ? -11.948 -13.352 25.302 1.00 87.31 113 VAL A C 1
ATOM 889 O O . VAL A 1 113 ? -12.033 -14.199 26.194 1.00 87.31 113 VAL A O 1
ATOM 892 N N . VAL A 1 114 ? -11.944 -12.045 25.584 1.00 85.69 114 VAL A N 1
ATOM 893 C CA . VAL A 1 114 ? -12.046 -11.525 26.954 1.00 85.69 114 VAL A CA 1
ATOM 894 C C . VAL A 1 114 ? -13.406 -11.839 27.580 1.00 85.69 114 VAL A C 1
ATOM 896 O O . VAL A 1 114 ? -13.463 -12.153 28.774 1.00 85.69 114 VAL A O 1
ATOM 899 N N . TYR A 1 115 ? -14.484 -11.763 26.798 1.00 85.56 115 TYR A N 1
ATOM 900 C CA . TYR A 1 115 ? -15.841 -12.068 27.249 1.00 85.56 115 TYR A CA 1
ATOM 901 C C . TYR A 1 115 ? -16.093 -13.577 27.368 1.00 85.56 115 TYR A C 1
ATOM 903 O O . TYR A 1 115 ? -16.666 -14.003 28.370 1.00 85.56 115 TYR A O 1
ATOM 911 N N . GLU A 1 116 ? -15.594 -14.390 26.434 1.00 85.81 116 GLU A N 1
ATOM 912 C CA . GLU A 1 116 ? -15.667 -15.858 26.492 1.00 85.81 116 GLU A CA 1
ATOM 913 C C . GLU A 1 116 ? -14.960 -16.405 27.734 1.00 85.81 116 GLU A C 1
ATOM 915 O O . GLU A 1 116 ? -15.541 -17.150 28.518 1.00 85.81 116 GLU A O 1
ATOM 920 N N . ARG A 1 117 ? -13.711 -15.987 27.974 1.00 83.12 117 ARG A N 1
ATOM 921 C CA . ARG A 1 117 ? -12.908 -16.478 29.109 1.00 83.12 117 ARG A CA 1
ATOM 922 C C . ARG A 1 117 ? -13.468 -16.072 30.470 1.00 83.12 117 ARG A C 1
ATOM 924 O O . ARG A 1 117 ? -13.218 -16.759 31.454 1.00 83.12 117 ARG A O 1
ATOM 931 N N . GLN A 1 118 ? -14.202 -14.963 30.536 1.00 82.38 118 GLN A N 1
ATOM 932 C CA . GLN A 1 118 ? -14.873 -14.515 31.758 1.00 82.38 118 GLN A CA 1
ATOM 933 C C . GLN A 1 118 ? -16.317 -15.020 31.872 1.00 82.38 118 GLN A C 1
ATOM 935 O O . GLN A 1 118 ? -16.971 -14.726 32.872 1.00 82.38 118 GLN A O 1
ATOM 940 N N . ASN A 1 119 ? -16.815 -15.777 30.884 1.00 79.69 119 ASN A N 1
ATOM 941 C CA . ASN A 1 119 ? -18.218 -16.186 30.763 1.00 79.69 119 ASN A CA 1
ATOM 942 C C . ASN A 1 119 ? -19.193 -15.000 30.877 1.00 79.69 119 ASN A C 1
ATOM 944 O O . ASN A 1 119 ? -20.271 -15.094 31.468 1.00 79.69 119 ASN A O 1
ATOM 948 N N . TRP A 1 120 ? -18.795 -13.844 30.344 1.00 83.44 120 TRP A N 1
ATOM 949 C CA . TRP A 1 120 ? -19.611 -12.637 30.342 1.00 83.44 120 TRP A CA 1
ATOM 950 C C . TRP A 1 120 ? -20.501 -12.600 29.106 1.00 83.44 120 TRP A C 1
ATOM 952 O O . TRP A 1 120 ? -20.074 -12.923 28.000 1.00 83.44 120 TRP A O 1
ATOM 962 N N . LYS A 1 121 ? -21.738 -12.129 29.277 1.00 82.00 121 LYS A N 1
ATOM 963 C CA . LYS A 1 121 ? -22.632 -11.840 28.150 1.00 82.00 121 LYS A CA 1
ATOM 964 C C . LYS A 1 121 ? -22.333 -10.454 27.590 1.00 82.00 121 LYS A C 1
ATOM 966 O O . LYS A 1 121 ? -22.055 -9.518 28.350 1.00 82.00 121 LYS A O 1
ATOM 971 N N . LEU A 1 122 ? -22.413 -10.313 26.270 1.00 79.56 122 LEU A N 1
ATOM 972 C CA . LEU A 1 122 ? -22.227 -9.023 25.616 1.00 79.56 122 LEU A CA 1
ATOM 973 C C . LEU A 1 122 ? -23.363 -8.054 25.999 1.00 79.56 122 LEU A C 1
ATOM 975 O O . LEU A 1 122 ? -24.464 -8.482 26.373 1.00 79.56 122 LEU A O 1
ATOM 979 N N . PRO A 1 123 ? -23.119 -6.731 25.933 1.00 73.00 123 PRO A N 1
ATOM 980 C CA . PRO A 1 123 ? -24.156 -5.723 26.139 1.00 73.00 123 PRO A CA 1
ATOM 981 C C . PRO A 1 123 ? -25.372 -6.002 25.243 1.00 73.00 123 PRO A C 1
ATOM 983 O O . PRO A 1 123 ? -25.244 -6.093 24.027 1.00 73.00 123 PRO A O 1
ATOM 986 N N . GLY A 1 124 ? -26.552 -6.168 25.847 1.00 68.06 124 GLY A N 1
ATOM 987 C CA . GLY A 1 124 ? -27.760 -6.628 25.147 1.00 68.06 124 GLY A CA 1
ATOM 988 C C . GLY A 1 124 ? -28.126 -8.096 25.392 1.00 68.06 124 GLY A C 1
ATOM 989 O O . GLY A 1 124 ? -29.095 -8.568 24.813 1.00 68.06 124 GLY A O 1
ATOM 990 N N . GLY A 1 125 ? -27.388 -8.808 26.253 1.00 71.50 125 GLY A N 1
ATOM 991 C CA . GLY A 1 125 ? -27.708 -10.185 26.654 1.00 71.50 125 GLY A CA 1
ATOM 992 C C . GLY A 1 125 ? -27.351 -11.244 25.610 1.00 71.50 125 GLY A C 1
ATOM 993 O O . GLY A 1 125 ? -27.677 -12.412 25.799 1.00 71.50 125 GLY A O 1
ATOM 994 N N . VAL A 1 126 ? -26.668 -10.834 24.543 1.00 72.62 126 VAL A N 1
ATOM 995 C CA . VAL A 1 126 ? -26.259 -11.679 23.421 1.00 72.62 126 VAL A CA 1
ATOM 996 C C . VAL A 1 126 ? -25.040 -12.511 23.833 1.00 72.62 126 VAL A C 1
ATOM 998 O O . VAL A 1 126 ? -24.125 -11.993 24.486 1.00 72.62 126 VAL A O 1
ATOM 1001 N N . ALA A 1 127 ? -25.030 -13.803 23.498 1.00 74.69 127 ALA A N 1
ATOM 1002 C CA . ALA A 1 127 ? -23.855 -14.644 23.700 1.00 74.69 127 ALA A CA 1
ATOM 1003 C C . ALA A 1 127 ? -22.738 -14.247 22.719 1.00 74.69 127 ALA A C 1
ATOM 1005 O O . ALA A 1 127 ? -22.993 -13.660 21.663 1.00 74.69 127 ALA A O 1
ATOM 1006 N N . VAL A 1 128 ? -21.483 -14.529 23.073 1.00 68.81 128 VAL A N 1
ATOM 1007 C CA . VAL A 1 128 ? -20.361 -14.311 22.150 1.00 68.81 128 VAL A CA 1
ATOM 1008 C C . VAL A 1 128 ? -20.544 -15.264 20.960 1.00 68.81 128 VAL A C 1
ATOM 1010 O O . VAL A 1 128 ? -20.663 -16.466 21.165 1.00 68.81 128 VAL A O 1
ATOM 1013 N N . GLY A 1 129 ? -20.664 -14.718 19.743 1.00 69.38 129 GLY A N 1
ATOM 1014 C CA . GLY A 1 129 ? -20.998 -15.454 18.511 1.00 69.38 129 GLY A CA 1
ATOM 1015 C C . GLY A 1 129 ? -22.370 -15.103 17.916 1.00 69.38 129 GLY A C 1
ATOM 1016 O O . GLY A 1 129 ? -22.469 -14.827 16.723 1.00 69.38 129 GLY A O 1
ATOM 1017 N N . ASP A 1 130 ? -23.412 -14.972 18.740 1.00 76.06 130 ASP A N 1
ATOM 1018 C CA . ASP A 1 130 ? -24.781 -14.702 18.252 1.00 76.06 130 ASP A CA 1
ATOM 1019 C C . ASP A 1 130 ? -24.953 -13.274 17.707 1.00 76.06 130 ASP A C 1
ATOM 1021 O O . ASP A 1 130 ? -25.878 -12.973 16.947 1.00 76.06 130 ASP A O 1
ATOM 1025 N N . TYR A 1 131 ? -24.044 -12.368 18.074 1.00 73.38 131 TYR A N 1
ATOM 1026 C CA . TYR A 1 131 ? -24.094 -10.980 17.632 1.00 73.38 131 TYR A CA 1
ATOM 1027 C C . TYR A 1 131 ? -23.726 -10.804 16.149 1.00 73.38 131 TYR A C 1
ATOM 1029 O O . TYR A 1 131 ? -24.075 -9.774 15.579 1.00 73.38 131 TYR A O 1
ATOM 1037 N N . ILE A 1 132 ? -23.121 -11.809 15.499 1.00 75.00 132 ILE A N 1
ATOM 1038 C CA . ILE A 1 132 ? -22.783 -11.806 14.062 1.00 75.00 132 ILE A CA 1
ATOM 1039 C C . ILE A 1 132 ? -24.047 -11.717 13.184 1.00 75.00 132 ILE A C 1
ATOM 1041 O 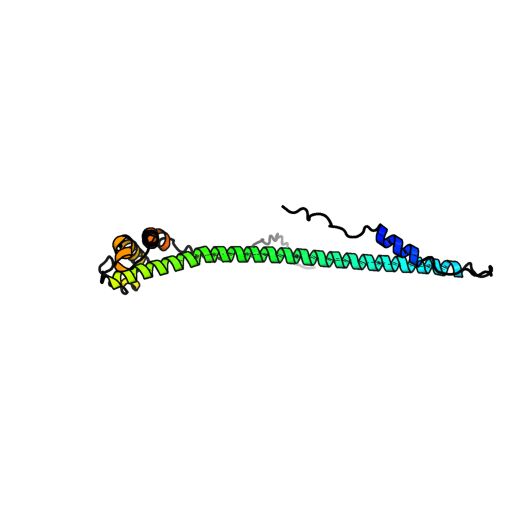O . ILE A 1 132 ? -24.002 -11.198 12.070 1.00 75.00 132 ILE A O 1
ATOM 1045 N N . HIS A 1 133 ? -25.201 -12.150 13.699 1.00 77.00 133 HIS A N 1
ATOM 1046 C CA . HIS A 1 133 ? -26.481 -12.074 12.989 1.00 77.00 133 HIS A CA 1
ATOM 1047 C C . HIS A 1 133 ? -27.195 -10.718 13.133 1.00 77.00 133 HIS A C 1
ATOM 1049 O O . HIS A 1 133 ? -28.212 -10.484 12.480 1.00 77.00 133 HIS A O 1
ATOM 1055 N N . LEU A 1 134 ? -26.698 -9.813 13.986 1.00 77.62 134 LEU A N 1
ATOM 1056 C CA . LEU A 1 134 ? -27.293 -8.484 14.175 1.00 77.62 134 LEU A CA 1
ATOM 1057 C C . LEU A 1 134 ? -26.882 -7.518 13.050 1.00 77.62 134 LEU A C 1
ATOM 1059 O O . LEU A 1 134 ? -25.899 -7.746 12.357 1.00 77.62 134 LEU A O 1
ATOM 1063 N N . SER A 1 135 ? -27.602 -6.402 12.875 1.00 80.94 135 SER A N 1
ATOM 1064 C CA . SER A 1 135 ? -27.202 -5.377 11.896 1.00 80.94 135 SER A CA 1
ATOM 1065 C C . SER A 1 135 ? -25.825 -4.789 12.227 1.00 80.94 135 SER A C 1
ATOM 1067 O O . SER A 1 135 ? -25.463 -4.660 13.402 1.00 80.94 135 SER A O 1
ATOM 1069 N N . ARG A 1 136 ? -25.065 -4.391 11.201 1.00 78.75 136 ARG A N 1
ATOM 1070 C CA . ARG A 1 136 ? -23.684 -3.892 11.331 1.00 78.75 136 ARG A CA 1
ATOM 1071 C C . ARG A 1 136 ? -23.561 -2.729 12.319 1.00 78.75 136 ARG A C 1
ATOM 1073 O O . ARG A 1 136 ? -22.633 -2.677 13.123 1.00 78.75 136 ARG A O 1
ATOM 1080 N N . GLU A 1 137 ? -24.524 -1.814 12.305 1.00 80.25 137 GLU A N 1
ATOM 1081 C CA . GLU A 1 137 ? -24.567 -0.652 13.199 1.00 80.25 137 GLU A CA 1
ATOM 1082 C C . GLU A 1 137 ? -24.786 -1.083 14.651 1.00 80.25 137 GLU A C 1
ATOM 1084 O O . GLU A 1 137 ? -24.214 -0.512 15.582 1.00 80.25 137 GLU A O 1
ATOM 1089 N N . ARG A 1 138 ? -25.614 -2.112 14.858 1.00 80.38 138 ARG A N 1
ATOM 1090 C CA . ARG A 1 138 ? -25.910 -2.645 16.186 1.00 80.38 138 ARG A CA 1
ATOM 1091 C C . ARG A 1 138 ? -24.731 -3.450 16.728 1.00 80.38 138 ARG A C 1
ATOM 1093 O O . ARG A 1 138 ? -24.404 -3.289 17.901 1.00 80.38 138 ARG A O 1
ATOM 1100 N N . GLN A 1 139 ? -24.054 -4.226 15.881 1.00 81.81 139 GLN A N 1
ATOM 1101 C CA . GLN A 1 139 ? -22.807 -4.920 16.219 1.00 81.81 139 GLN A CA 1
ATOM 1102 C C . GLN A 1 139 ? -21.724 -3.940 16.673 1.00 81.81 139 GLN A C 1
ATOM 1104 O O . GLN A 1 139 ? -21.183 -4.091 17.767 1.00 81.81 139 GLN A O 1
ATOM 1109 N N . SER A 1 140 ? -21.474 -2.888 15.886 1.00 83.56 140 SER A N 1
ATOM 1110 C CA . SER A 1 140 ? -20.483 -1.856 16.211 1.00 83.56 140 SER A CA 1
ATOM 1111 C C . SER A 1 140 ? -20.773 -1.193 17.564 1.00 83.56 140 SER A C 1
ATOM 1113 O O . SER A 1 140 ? -19.885 -1.099 18.409 1.00 83.56 140 SER A O 1
ATOM 1115 N N . ARG A 1 141 ? -22.036 -0.837 17.847 1.00 83.75 141 ARG A N 1
ATOM 1116 C CA . ARG A 1 141 ? -22.432 -0.258 19.146 1.00 83.75 141 ARG A CA 1
ATOM 1117 C C . ARG A 1 141 ? -22.243 -1.225 20.318 1.00 83.75 141 ARG A C 1
ATOM 1119 O O . ARG A 1 141 ? -21.777 -0.818 21.385 1.00 83.75 141 ARG A O 1
ATOM 1126 N N . ILE A 1 142 ? -22.610 -2.495 20.148 1.00 85.31 142 ILE A N 1
ATOM 1127 C CA . ILE A 1 142 ? -22.456 -3.521 21.190 1.00 85.31 142 ILE A CA 1
ATOM 1128 C C . ILE A 1 142 ? -20.971 -3.756 21.486 1.00 85.31 142 ILE A C 1
ATOM 1130 O O . ILE A 1 142 ? -20.572 -3.747 22.648 1.00 85.31 142 ILE A O 1
ATOM 1134 N N . LEU A 1 143 ? -20.137 -3.879 20.455 1.00 83.81 143 LEU A N 1
ATOM 1135 C CA . LEU A 1 143 ? -18.695 -4.067 20.611 1.00 83.81 143 LEU A CA 1
ATOM 1136 C C . LEU A 1 143 ? -18.014 -2.832 21.209 1.00 83.81 143 LEU A C 1
ATOM 1138 O O . LEU A 1 143 ? -17.219 -2.967 22.135 1.00 83.81 143 LEU A O 1
ATOM 1142 N N . ALA A 1 144 ? -18.385 -1.620 20.788 1.00 85.38 144 ALA A N 1
ATOM 1143 C CA . ALA A 1 144 ? -17.849 -0.380 21.354 1.00 85.38 144 ALA A CA 1
ATOM 1144 C C . ALA A 1 144 ? -18.232 -0.184 22.832 1.00 85.38 144 ALA A C 1
ATOM 1146 O O . ALA A 1 144 ? -17.459 0.356 23.629 1.00 85.38 144 ALA A O 1
ATOM 1147 N N . THR A 1 145 ? -19.428 -0.620 23.233 1.00 86.31 145 THR A N 1
ATOM 1148 C CA . THR A 1 145 ? -19.840 -0.599 24.647 1.00 86.31 145 THR A CA 1
ATOM 1149 C C . THR A 1 145 ? -19.183 -1.720 25.455 1.00 86.31 145 THR A C 1
ATOM 1151 O O . THR A 1 145 ? -18.820 -1.496 26.612 1.00 86.31 145 THR A O 1
ATOM 1154 N N . ALA A 1 146 ? -18.957 -2.893 24.858 1.00 85.38 146 ALA A N 1
ATOM 1155 C CA . ALA A 1 146 ? -18.237 -4.009 25.473 1.00 85.38 146 ALA A CA 1
ATOM 1156 C C . ALA A 1 146 ? -16.756 -3.673 25.710 1.00 85.38 146 ALA A C 1
ATOM 1158 O O . ALA A 1 146 ? -16.258 -3.816 26.827 1.00 85.38 146 ALA A O 1
ATOM 1159 N N . ALA A 1 147 ? -16.078 -3.129 24.698 1.00 85.12 147 ALA A N 1
ATOM 1160 C CA . ALA A 1 147 ? -14.690 -2.680 24.770 1.00 85.12 147 ALA A CA 1
ATOM 1161 C C . ALA A 1 147 ? -14.475 -1.665 25.905 1.00 85.12 147 ALA A C 1
ATOM 1163 O O . ALA A 1 147 ? -13.535 -1.793 26.689 1.00 85.12 147 ALA A O 1
ATOM 1164 N N . ARG A 1 148 ? -15.404 -0.710 26.071 1.00 85.38 148 ARG A N 1
ATOM 1165 C CA . ARG A 1 148 ? -15.368 0.278 27.165 1.00 85.38 148 ARG A CA 1
ATOM 1166 C C . ARG A 1 148 ? -15.583 -0.319 28.556 1.00 85.38 148 ARG A C 1
ATOM 1168 O O . ARG A 1 148 ? -15.083 0.234 29.535 1.00 85.38 148 ARG A O 1
ATOM 1175 N N . ARG A 1 149 ? -16.325 -1.424 28.671 1.00 84.88 149 ARG A N 1
ATOM 1176 C CA . ARG A 1 149 ? -16.597 -2.097 29.953 1.00 84.88 149 ARG A CA 1
ATOM 1177 C C . ARG A 1 149 ? -15.402 -2.888 30.482 1.00 84.88 149 ARG A C 1
ATOM 1179 O O . ARG A 1 149 ? -15.315 -3.108 31.693 1.00 84.88 149 ARG A O 1
ATOM 1186 N N . ILE A 1 150 ? -14.479 -3.297 29.614 1.00 84.38 150 ILE A N 1
ATOM 1187 C CA . ILE A 1 150 ? -13.276 -4.034 30.008 1.00 84.38 150 ILE A CA 1
ATOM 1188 C C . ILE A 1 150 ? -12.337 -3.093 30.774 1.00 84.38 150 ILE A C 1
ATOM 1190 O O . ILE A 1 150 ? -11.896 -2.067 30.265 1.00 84.38 150 ILE A O 1
ATOM 1194 N N . ARG A 1 151 ? -12.012 -3.444 32.023 1.00 83.62 151 ARG A N 1
ATOM 1195 C CA . ARG A 1 151 ? -11.158 -2.636 32.911 1.00 83.62 151 ARG A CA 1
ATOM 1196 C C . ARG A 1 151 ? -9.683 -3.052 32.815 1.00 83.62 151 ARG A C 1
ATOM 1198 O O . ARG A 1 151 ? -9.376 -4.234 32.682 1.00 83.62 151 ARG A O 1
ATOM 1205 N N . LYS A 1 152 ? -8.760 -2.099 33.016 1.00 84.94 152 LYS A N 1
ATOM 1206 C CA . LYS A 1 152 ? -7.295 -2.323 33.110 1.00 84.94 152 LYS A CA 1
ATOM 1207 C C . LYS A 1 152 ? -6.879 -3.556 33.937 1.00 84.94 152 LYS A C 1
ATOM 1209 O O . LYS A 1 152 ? -6.087 -4.351 33.431 1.00 84.94 152 LYS A O 1
ATOM 1214 N N . PRO A 1 153 ? -7.366 -3.750 35.183 1.00 81.12 153 PRO A N 1
ATOM 1215 C CA . PRO A 1 153 ? -6.938 -4.879 36.008 1.00 81.12 153 PRO A CA 1
ATOM 1216 C C . PRO A 1 153 ? -7.336 -6.235 35.427 1.00 81.12 153 PRO A C 1
ATOM 1218 O O . PRO A 1 153 ? -6.627 -7.199 35.663 1.00 81.12 153 PRO A O 1
ATOM 1221 N N . ILE A 1 154 ? -8.419 -6.320 34.653 1.00 82.00 154 ILE A N 1
ATOM 1222 C CA . ILE A 1 154 ? -8.890 -7.581 34.068 1.00 82.00 154 ILE A CA 1
ATOM 1223 C C . ILE A 1 154 ? -7.893 -8.066 33.016 1.00 82.00 154 ILE A C 1
ATOM 1225 O O . ILE A 1 154 ? -7.438 -9.202 33.073 1.00 82.00 154 ILE A O 1
ATOM 1229 N N . LEU A 1 155 ? -7.484 -7.178 32.109 1.00 82.31 155 LEU A N 1
ATOM 1230 C CA 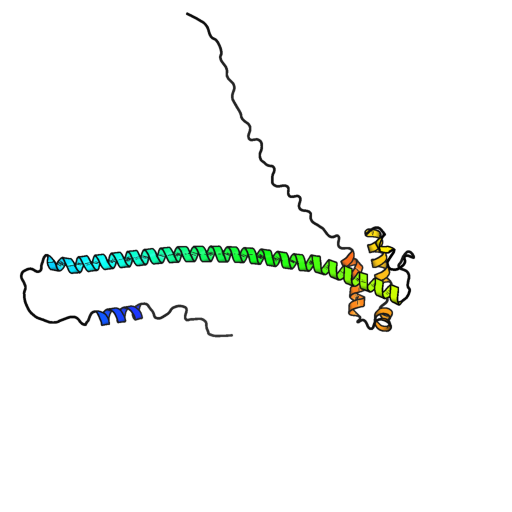. LEU A 1 155 ? -6.490 -7.482 31.075 1.00 82.31 155 LEU A CA 1
ATOM 1231 C C . LEU A 1 155 ? -5.126 -7.831 31.684 1.00 82.31 155 LEU A C 1
ATOM 1233 O O . LEU A 1 155 ? -4.494 -8.800 31.274 1.00 82.31 155 LEU A O 1
ATOM 1237 N N . ARG A 1 156 ? -4.693 -7.088 32.708 1.00 85.31 156 ARG A N 1
ATOM 1238 C CA . ARG A 1 156 ? -3.389 -7.318 33.339 1.00 85.31 156 ARG A CA 1
ATOM 1239 C C . ARG A 1 156 ? -3.362 -8.573 34.219 1.00 85.31 156 ARG A C 1
ATOM 1241 O O . ARG A 1 156 ? -2.380 -9.301 34.186 1.00 85.31 156 ARG A O 1
ATOM 1248 N N . LYS A 1 157 ? -4.412 -8.820 35.010 1.00 82.94 157 LYS A N 1
ATOM 1249 C CA . LYS A 1 157 ? -4.466 -9.917 35.994 1.00 82.94 157 LYS A CA 1
ATOM 1250 C C . LYS A 1 157 ? -4.899 -11.248 35.376 1.00 82.94 157 LYS A C 1
ATOM 1252 O O . LYS A 1 157 ? -4.342 -12.270 35.749 1.00 82.94 157 LYS A O 1
ATOM 1257 N N . ASN A 1 158 ? -5.853 -11.236 34.442 1.00 80.75 158 ASN A N 1
ATOM 1258 C CA . ASN A 1 158 ? -6.408 -12.469 33.870 1.00 80.75 158 ASN A CA 1
ATOM 1259 C C . ASN A 1 158 ? -5.728 -12.872 32.553 1.00 80.75 158 ASN A C 1
ATOM 1261 O O . ASN A 1 158 ? -5.701 -14.053 32.232 1.00 80.75 158 ASN A O 1
ATOM 1265 N N . PHE A 1 159 ? -5.182 -11.912 31.797 1.00 79.69 159 PHE A N 1
ATOM 1266 C CA . PHE A 1 159 ? -4.580 -12.167 30.479 1.00 79.69 159 PHE A CA 1
ATOM 1267 C C . PHE A 1 159 ? -3.089 -11.814 30.404 1.00 79.69 159 PHE A C 1
ATOM 1269 O O . PHE A 1 159 ? -2.469 -12.036 29.369 1.00 79.69 159 PHE A O 1
ATOM 1276 N N . GLY A 1 160 ? -2.502 -11.238 31.462 1.00 82.81 160 GLY A N 1
ATOM 1277 C CA . GLY A 1 160 ? -1.097 -10.810 31.459 1.00 82.81 160 GLY A CA 1
ATOM 1278 C C . GLY A 1 160 ? -0.781 -9.697 30.451 1.00 82.81 160 GLY A C 1
ATOM 1279 O O . GLY A 1 160 ? 0.384 -9.462 30.140 1.00 82.81 160 GLY A O 1
ATOM 1280 N N . LEU A 1 161 ? -1.798 -9.009 29.920 1.00 83.06 161 LEU A N 1
ATOM 1281 C CA . LEU A 1 161 ? -1.632 -8.025 28.852 1.00 83.06 161 LEU A CA 1
ATOM 1282 C C . LEU A 1 161 ? -1.122 -6.682 29.389 1.00 83.06 161 LEU A C 1
ATOM 1284 O O . LEU A 1 161 ? -1.499 -6.222 30.473 1.00 83.06 161 LEU A O 1
ATOM 1288 N N . SER A 1 162 ? -0.266 -6.035 28.594 1.00 82.75 162 SER A N 1
ATOM 1289 C CA . SER A 1 162 ? 0.302 -4.724 28.912 1.00 82.75 162 SER A CA 1
ATOM 1290 C C . SER A 1 162 ? -0.761 -3.614 28.902 1.00 82.75 162 SER A C 1
ATOM 1292 O O . SER A 1 162 ? -1.826 -3.727 28.291 1.00 82.75 162 SER A O 1
ATOM 1294 N N . VAL A 1 163 ? -0.451 -2.485 29.549 1.00 83.62 163 VAL A N 1
ATOM 1295 C CA . VAL A 1 163 ? -1.342 -1.310 29.612 1.00 83.62 163 VAL A CA 1
ATOM 1296 C C . VAL A 1 163 ? -1.636 -0.732 28.218 1.00 83.62 163 VAL A C 1
ATOM 1298 O O . VAL A 1 163 ? -2.700 -0.146 28.017 1.00 83.62 163 VAL A O 1
ATOM 1301 N N . GLN A 1 164 ? -0.744 -0.945 27.244 1.00 83.69 164 GLN A N 1
ATOM 1302 C CA . GLN A 1 164 ? -0.904 -0.451 25.874 1.00 83.69 164 GLN A CA 1
ATOM 1303 C C . GLN A 1 164 ? -2.116 -1.076 25.166 1.00 83.69 164 GLN A C 1
ATOM 1305 O O . GLN A 1 164 ? -2.843 -0.380 24.454 1.00 83.69 164 GLN A O 1
ATOM 1310 N N . TYR A 1 165 ? -2.405 -2.353 25.432 1.00 82.25 165 TYR A N 1
ATOM 1311 C CA . TYR A 1 165 ? -3.581 -3.031 24.881 1.00 82.25 165 TYR A CA 1
ATOM 1312 C C . TYR A 1 165 ? -4.886 -2.470 25.445 1.00 82.25 165 TYR A C 1
ATOM 1314 O O . TYR A 1 165 ? -5.869 -2.351 24.721 1.00 82.25 165 TYR A O 1
ATOM 1322 N N . TYR A 1 166 ? -4.892 -2.039 26.709 1.00 83.88 166 TYR A N 1
ATOM 1323 C CA . TYR A 1 166 ? -6.049 -1.344 27.273 1.00 83.88 166 TYR A CA 1
ATOM 1324 C C . TYR A 1 166 ? -6.284 0.010 26.596 1.00 83.88 166 TYR A C 1
ATOM 1326 O O . TYR A 1 166 ? -7.423 0.344 26.275 1.00 83.88 166 TYR A O 1
ATOM 1334 N N . SER A 1 167 ? -5.229 0.801 26.366 1.00 84.62 167 SER A N 1
ATOM 1335 C CA . SER A 1 167 ? -5.378 2.070 25.643 1.00 84.62 167 SER A CA 1
ATOM 1336 C C . SER A 1 167 ? -5.832 1.859 24.200 1.00 84.62 167 SER A C 1
ATOM 1338 O O . SER A 1 167 ? -6.664 2.622 23.721 1.00 84.62 167 SER A O 1
ATOM 1340 N N . ALA A 1 168 ? -5.356 0.805 23.529 1.00 84.19 168 ALA A N 1
ATOM 1341 C CA . ALA A 1 168 ? -5.820 0.449 22.191 1.00 84.19 168 ALA A CA 1
ATOM 1342 C C . ALA A 1 168 ? -7.309 0.066 22.189 1.00 84.19 168 ALA A C 1
ATOM 1344 O O . ALA A 1 168 ? -8.056 0.497 21.316 1.00 84.19 168 ALA A O 1
ATOM 1345 N N . LEU A 1 169 ? -7.760 -0.665 23.211 1.00 83.62 169 LEU A N 1
ATOM 1346 C CA . LEU A 1 169 ? -9.156 -1.066 23.370 1.00 83.62 169 LEU A CA 1
ATOM 1347 C C . LEU A 1 169 ? -10.092 0.119 23.653 1.00 83.62 169 LEU A C 1
ATOM 1349 O O . LEU A 1 169 ? -11.211 0.159 23.153 1.00 83.62 169 LEU A O 1
ATOM 1353 N N . GLN A 1 170 ? -9.630 1.115 24.413 1.00 84.25 170 GLN A N 1
ATOM 1354 C CA . GLN A 1 170 ? -10.385 2.355 24.639 1.00 84.25 170 GLN A CA 1
ATOM 1355 C C . GLN A 1 170 ? -10.559 3.172 23.351 1.00 84.25 170 GLN A C 1
ATOM 1357 O O . GLN A 1 170 ? -11.582 3.826 23.177 1.00 84.25 170 GLN A O 1
ATOM 1362 N N . ARG A 1 171 ? -9.598 3.084 22.426 1.00 82.94 171 ARG A N 1
ATOM 1363 C CA . ARG A 1 171 ? -9.652 3.732 21.107 1.00 82.94 171 ARG A CA 1
ATOM 1364 C C . ARG A 1 171 ? -10.413 2.919 20.055 1.00 82.94 171 ARG A C 1
ATOM 1366 O O . ARG A 1 171 ? -10.448 3.308 18.894 1.00 82.94 171 ARG A O 1
ATOM 1373 N N . TYR A 1 172 ? -11.049 1.810 20.433 1.00 79.56 172 TYR A N 1
ATOM 1374 C CA . TYR A 1 172 ? -11.802 0.962 19.506 1.00 79.56 172 TYR A CA 1
ATOM 1375 C C . TYR A 1 172 ? -12.928 1.712 18.774 1.00 79.56 172 TYR A C 1
ATOM 1377 O O . TYR A 1 172 ? -13.195 1.429 17.609 1.00 79.56 172 TYR A O 1
ATOM 1385 N N . ASP A 1 173 ? -13.559 2.697 19.416 1.00 72.94 173 ASP A N 1
ATOM 1386 C CA . ASP A 1 173 ? -14.615 3.520 18.802 1.00 72.94 173 ASP A CA 1
ATOM 1387 C C . ASP A 1 173 ? -14.071 4.364 17.629 1.00 72.94 173 ASP A C 1
ATOM 1389 O O . ASP A 1 173 ? -14.713 4.492 16.592 1.00 72.94 173 ASP A O 1
ATOM 1393 N N . GLU A 1 174 ? -12.828 4.852 17.738 1.00 78.00 174 GLU A N 1
ATOM 1394 C CA . GLU A 1 174 ? -12.147 5.608 16.674 1.00 78.00 174 GLU A CA 1
ATOM 1395 C C . GLU A 1 174 ? -11.819 4.725 15.462 1.00 78.00 174 GLU A C 1
ATOM 1397 O O . GLU A 1 174 ? -11.838 5.191 14.325 1.00 78.00 174 GLU A O 1
ATOM 1402 N N . VAL A 1 175 ? -11.513 3.448 15.708 1.00 68.31 175 VAL A N 1
ATOM 1403 C CA . VAL A 1 175 ? -11.074 2.488 14.682 1.00 68.31 175 VAL A CA 1
ATOM 1404 C C . VAL A 1 175 ? -12.268 1.793 14.017 1.00 68.31 175 VAL A C 1
ATOM 1406 O O . VAL A 1 175 ? -12.242 1.538 12.818 1.00 68.31 175 VAL A O 1
ATOM 1409 N N . SER A 1 176 ? -13.335 1.513 14.771 1.00 61.62 176 SER A N 1
ATOM 1410 C CA . SER A 1 176 ? -14.552 0.846 14.276 1.00 61.62 176 SER A CA 1
ATOM 1411 C C . SER A 1 176 ? -15.597 1.814 13.709 1.00 61.62 176 SER A C 1
ATOM 1413 O O . SER A 1 176 ? -16.417 1.414 12.881 1.00 61.62 176 SER A O 1
ATOM 1415 N N . GLY A 1 177 ? -15.561 3.081 14.136 1.00 55.16 177 GLY A N 1
ATOM 1416 C CA . GLY A 1 177 ? -16.459 4.143 13.694 1.00 55.16 177 GLY A CA 1
ATOM 1417 C C . GLY A 1 177 ? -16.025 4.853 12.415 1.00 55.16 177 GLY A C 1
ATOM 1418 O O . GLY A 1 177 ? -16.790 5.676 11.917 1.00 55.16 177 GLY A O 1
ATOM 1419 N N . GLN A 1 178 ? -14.843 4.560 11.854 1.00 47.72 178 GLN A N 1
ATOM 1420 C CA . GLN A 1 178 ? -14.510 5.064 10.524 1.00 47.72 178 GLN A CA 1
ATOM 1421 C C . GLN A 1 178 ? -15.406 4.365 9.495 1.00 47.72 178 GLN A C 1
ATOM 1423 O O . GLN A 1 178 ? -15.260 3.159 9.272 1.00 47.72 178 GLN A O 1
ATOM 1428 N N . PRO A 1 179 ? -16.346 5.085 8.849 1.00 43.56 179 PRO A N 1
ATOM 1429 C CA . PRO A 1 179 ? -17.010 4.524 7.695 1.00 43.56 179 PRO A CA 1
ATOM 1430 C C . PRO A 1 179 ? -15.917 4.236 6.673 1.00 43.56 179 PRO A C 1
ATOM 1432 O O . PRO A 1 179 ? -15.116 5.117 6.348 1.00 43.56 179 PRO A O 1
ATOM 1435 N N . VAL A 1 180 ? -15.898 3.008 6.160 1.00 46.72 180 VAL A N 1
ATOM 1436 C CA . VAL A 1 180 ? -15.234 2.707 4.898 1.00 46.72 180 VAL A CA 1
ATOM 1437 C C . VAL A 1 180 ? -15.901 3.625 3.875 1.00 46.72 180 VAL A C 1
ATOM 1439 O O . VAL A 1 180 ? -16.951 3.304 3.321 1.00 46.72 180 VAL A O 1
ATOM 1442 N N . ARG A 1 181 ? -15.342 4.822 3.667 1.00 35.97 181 ARG A N 1
ATOM 1443 C CA . ARG A 1 181 ? -15.601 5.615 2.473 1.00 35.97 181 ARG A CA 1
ATOM 1444 C C . ARG A 1 181 ? -14.943 4.835 1.350 1.00 35.97 181 ARG A C 1
ATOM 1446 O O . ARG A 1 181 ? -13.847 5.163 0.913 1.00 35.97 181 ARG A O 1
ATOM 1453 N N . ILE A 1 182 ? -15.619 3.779 0.900 1.00 42.00 182 ILE A N 1
ATOM 1454 C CA . ILE A 1 182 ? -15.475 3.328 -0.471 1.00 42.00 182 ILE A CA 1
ATOM 1455 C C . ILE A 1 182 ? -15.999 4.515 -1.267 1.00 42.00 182 ILE A C 1
ATOM 1457 O O . ILE A 1 182 ? -17.197 4.648 -1.506 1.00 42.00 182 ILE A O 1
ATOM 1461 N N . GLU A 1 183 ? -15.109 5.450 -1.580 1.00 34.44 183 GLU A N 1
ATOM 1462 C CA . GLU A 1 183 ? -15.333 6.421 -2.630 1.00 34.44 183 GLU A CA 1
ATOM 1463 C C . GLU A 1 183 ? -15.380 5.587 -3.912 1.00 34.44 183 GLU A C 1
ATOM 1465 O O . GLU A 1 183 ? -14.391 5.401 -4.621 1.00 34.44 183 GLU A O 1
ATOM 1470 N N . GLN A 1 184 ? -16.545 4.979 -4.152 1.00 37.41 184 GLN A N 1
ATOM 1471 C CA . GLN A 1 184 ? -16.948 4.519 -5.461 1.00 37.41 184 GLN A CA 1
ATOM 1472 C C . GLN A 1 184 ? -16.928 5.774 -6.321 1.00 37.41 184 GLN A C 1
ATOM 1474 O O . GLN A 1 184 ? -17.899 6.524 -6.366 1.00 37.41 184 GLN A O 1
ATOM 1479 N N . ARG A 1 185 ? -15.783 6.051 -6.950 1.00 35.03 185 ARG A N 1
ATOM 1480 C CA . ARG A 1 185 ? -15.731 6.955 -8.091 1.00 35.03 185 ARG A CA 1
ATOM 1481 C C . ARG A 1 185 ? -16.783 6.445 -9.072 1.00 35.03 185 ARG A C 1
ATOM 1483 O O . ARG A 1 185 ? -16.599 5.340 -9.589 1.00 35.03 185 ARG A O 1
ATOM 1490 N N . PRO A 1 186 ? -17.843 7.208 -9.377 1.00 38.44 186 PRO A N 1
ATOM 1491 C CA . PRO A 1 186 ? -18.548 6.951 -10.607 1.00 38.44 186 PRO A CA 1
ATOM 1492 C C . PRO A 1 186 ? -17.540 7.237 -11.720 1.00 38.44 186 PRO A C 1
ATOM 1494 O O . PRO A 1 186 ? -17.018 8.343 -11.860 1.00 38.44 186 PRO A O 1
ATOM 1497 N N . SER A 1 187 ? -17.212 6.196 -12.475 1.00 43.34 187 SER A N 1
ATOM 1498 C CA . SER A 1 187 ? -16.677 6.332 -13.819 1.00 43.34 187 SER A CA 1
ATOM 1499 C C . SER A 1 187 ? -17.753 7.030 -14.653 1.00 43.34 187 SER A C 1
ATOM 1501 O O . SER A 1 187 ? -18.632 6.394 -15.222 1.00 43.34 187 SER A O 1
ATOM 1503 N N . SER A 1 188 ? -17.743 8.358 -14.651 1.00 46.09 188 SER A N 1
ATOM 1504 C CA . SER A 1 188 ? -18.586 9.180 -15.513 1.00 46.09 188 SER A CA 1
ATOM 1505 C C . SER A 1 188 ? -17.697 10.144 -16.285 1.00 46.09 188 SER A C 1
ATOM 1507 O O . SER A 1 188 ? -17.704 11.338 -16.026 1.00 46.09 188 SER A O 1
ATOM 1509 N N . ASP A 1 189 ? -16.901 9.600 -17.202 1.00 40.91 189 ASP A N 1
ATOM 1510 C CA . ASP A 1 189 ? -16.273 10.371 -18.280 1.00 40.91 189 ASP A CA 1
ATOM 1511 C C . ASP A 1 189 ? -16.065 9.478 -19.511 1.00 40.91 189 ASP A C 1
ATOM 1513 O O . ASP A 1 189 ? -14.968 9.315 -20.031 1.00 40.91 189 ASP A O 1
ATOM 1517 N N . VAL A 1 190 ? -17.154 8.867 -19.989 1.00 51.41 190 VAL A N 1
ATOM 1518 C CA . VAL A 1 190 ? -17.265 8.417 -21.386 1.00 51.41 190 VAL A CA 1
ATOM 1519 C C . VAL A 1 190 ? -18.696 8.660 -21.869 1.00 51.41 190 VAL A C 1
ATOM 1521 O O . VAL A 1 190 ? -19.455 7.733 -22.114 1.00 51.41 190 VAL A O 1
ATOM 1524 N N . SER A 1 191 ? -19.118 9.924 -21.938 1.00 46.44 191 SER A N 1
ATOM 1525 C CA . SER A 1 191 ? -20.334 10.337 -22.663 1.00 46.44 191 SER A CA 1
ATOM 1526 C C . SER A 1 191 ? -20.308 11.839 -22.945 1.00 46.44 191 SER A C 1
ATOM 1528 O O . SER A 1 191 ? -21.063 12.610 -22.364 1.00 46.44 191 SER A O 1
ATOM 1530 N N . ARG A 1 192 ? -19.423 12.263 -23.854 1.00 41.00 192 ARG A N 1
ATOM 1531 C CA . ARG A 1 192 ? -19.580 13.510 -24.626 1.00 41.00 192 ARG A CA 1
ATOM 1532 C C . ARG A 1 192 ? -19.120 13.302 -26.070 1.00 41.00 192 ARG A C 1
ATOM 1534 O O . ARG A 1 192 ? -18.228 13.972 -26.569 1.00 41.00 192 ARG A O 1
ATOM 1541 N N . LEU A 1 193 ? -19.767 12.357 -26.742 1.00 45.41 193 LEU A N 1
ATOM 1542 C CA . LEU A 1 193 ? -20.067 12.485 -28.163 1.00 45.41 193 LEU A CA 1
ATOM 1543 C C . LEU A 1 193 ? -21.539 12.876 -28.231 1.00 45.41 193 LEU A C 1
ATOM 1545 O O . LEU A 1 193 ? -22.384 12.041 -27.942 1.00 45.41 193 LEU A O 1
ATOM 1549 N N . SER A 1 194 ? -21.834 14.142 -28.521 1.00 42.72 194 SER A N 1
ATOM 1550 C CA . SER A 1 194 ? -22.985 14.548 -29.337 1.00 42.72 194 SER A CA 1
ATOM 1551 C C . SER A 1 194 ? -23.144 16.068 -29.308 1.00 42.72 194 SER A C 1
ATOM 1553 O O . SER A 1 194 ? -23.146 16.689 -28.245 1.00 42.72 194 SER A O 1
ATOM 1555 N N . THR A 1 195 ? -23.451 16.608 -30.487 1.00 42.22 195 THR A N 1
ATOM 1556 C CA . THR A 1 195 ? -24.115 17.899 -30.735 1.00 42.22 195 THR A CA 1
ATOM 1557 C C . THR A 1 195 ? -23.208 19.106 -31.002 1.00 42.22 195 THR A C 1
ATOM 1559 O O . THR A 1 195 ? -23.208 20.082 -30.260 1.00 42.22 195 THR A O 1
ATOM 1562 N N . CYS A 1 196 ? -22.536 19.103 -32.158 1.00 36.03 196 CYS A N 1
ATOM 1563 C CA . CYS A 1 196 ? -22.406 20.332 -32.946 1.00 36.03 196 CYS A CA 1
ATOM 1564 C C . CYS A 1 196 ? -23.392 20.245 -34.112 1.00 36.03 196 CYS A C 1
ATOM 1566 O O . CYS A 1 196 ? -23.302 19.369 -34.970 1.00 36.03 196 CYS A O 1
ATOM 1568 N N . ALA A 1 197 ? -24.385 21.125 -34.056 1.00 42.72 197 ALA A N 1
ATOM 1569 C CA . ALA A 1 197 ? -25.522 21.191 -34.946 1.00 42.72 197 ALA A CA 1
ATOM 1570 C C . ALA A 1 197 ? -25.124 21.567 -36.380 1.00 42.72 197 ALA A C 1
ATOM 1572 O O . ALA A 1 197 ? -24.411 22.539 -36.628 1.00 42.72 197 ALA A O 1
ATOM 1573 N N . VAL A 1 198 ? -25.691 20.813 -37.317 1.00 41.91 198 VAL A N 1
ATOM 1574 C CA . VAL A 1 198 ? -25.880 21.184 -38.716 1.00 41.91 198 VAL A CA 1
ATOM 1575 C C . VAL A 1 198 ? -26.759 22.437 -38.764 1.00 41.91 198 VAL A C 1
ATOM 1577 O O . VAL A 1 198 ? -27.914 22.406 -38.346 1.00 41.91 198 VAL A O 1
ATOM 1580 N N . ARG A 1 199 ? -26.231 23.544 -39.297 1.00 38.47 199 ARG A N 1
ATOM 1581 C CA . ARG A 1 199 ? -27.037 24.691 -39.738 1.00 38.47 199 ARG A CA 1
ATOM 1582 C C . ARG A 1 199 ? -26.981 24.777 -41.258 1.00 38.47 199 ARG A C 1
ATOM 1584 O O . ARG A 1 199 ? -26.249 25.575 -41.832 1.00 38.47 199 ARG A O 1
ATOM 1591 N N . THR A 1 200 ? -27.775 23.935 -41.905 1.00 41.94 200 THR A N 1
ATOM 1592 C CA . THR A 1 200 ? -28.180 24.087 -43.304 1.00 41.94 200 THR A CA 1
ATOM 1593 C C . THR A 1 200 ? -29.060 25.329 -43.441 1.00 41.94 200 THR A C 1
ATOM 1595 O O . THR A 1 200 ? -30.145 25.392 -42.862 1.00 41.94 200 THR A O 1
ATOM 1598 N N . ARG A 1 201 ? -28.608 26.319 -44.220 1.00 41.91 201 ARG A N 1
ATOM 1599 C CA . ARG A 1 201 ? -29.493 27.332 -44.807 1.00 41.91 201 ARG A CA 1
ATOM 1600 C C . ARG A 1 201 ? -30.219 26.691 -45.984 1.00 41.91 201 ARG A C 1
ATOM 1602 O O . ARG A 1 201 ? -29.602 26.332 -46.980 1.00 41.91 201 ARG A O 1
ATOM 1609 N N . PHE A 1 202 ? -31.525 26.549 -45.826 1.00 38.31 202 PHE A N 1
ATOM 1610 C CA . PHE A 1 202 ? -32.468 26.252 -46.890 1.00 38.31 202 PHE A CA 1
ATOM 1611 C C . PHE A 1 202 ? -32.752 27.526 -47.693 1.00 38.31 202 PHE A C 1
ATOM 1613 O O . PHE A 1 202 ? -32.973 28.588 -47.115 1.00 38.31 202 PHE A O 1
ATOM 1620 N N . GLY A 1 203 ? -32.789 27.384 -49.014 1.00 37.81 203 GLY A N 1
ATOM 1621 C CA . GLY A 1 203 ? -33.247 28.387 -49.968 1.00 37.81 203 GLY A CA 1
ATOM 1622 C C . GLY A 1 203 ? -33.481 27.711 -51.314 1.00 37.81 203 GLY A C 1
ATOM 1623 O O . GLY A 1 203 ? -32.654 27.813 -52.210 1.00 37.81 203 GLY A O 1
ATOM 1624 N N . ARG A 1 204 ? -34.573 26.939 -51.396 1.00 43.25 204 ARG A N 1
ATOM 1625 C CA . ARG A 1 204 ? -35.135 26.400 -52.641 1.00 43.25 204 ARG A CA 1
ATOM 1626 C C . ARG A 1 204 ? -35.574 27.560 -53.536 1.00 43.25 204 ARG A C 1
ATOM 1628 O O . ARG A 1 204 ? -36.266 28.443 -53.046 1.00 43.25 204 ARG A O 1
ATOM 1635 N N . ASN A 1 205 ? -35.309 27.454 -54.831 1.00 39.56 205 ASN A N 1
ATOM 1636 C CA . ASN A 1 205 ? -36.287 27.810 -55.855 1.00 39.56 205 ASN A CA 1
ATOM 1637 C C . ASN A 1 205 ? -36.423 26.603 -56.789 1.00 39.56 205 ASN A C 1
ATOM 1639 O O . ASN A 1 205 ?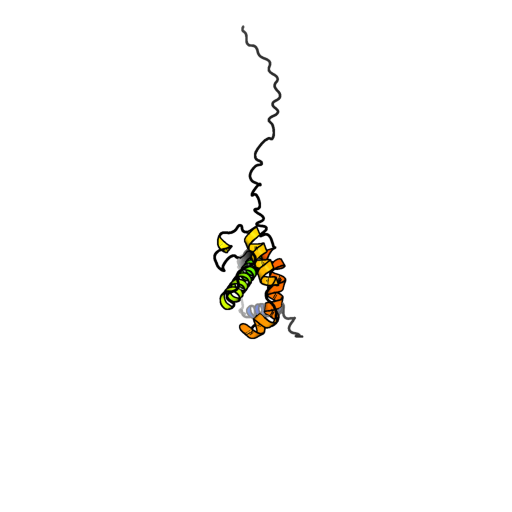 -35.430 25.981 -57.162 1.00 39.56 205 ASN A O 1
ATOM 1643 N N . ALA A 1 206 ? -37.672 26.233 -57.040 1.00 49.34 206 ALA A N 1
ATOM 1644 C CA . ALA A 1 206 ? -38.119 25.117 -57.863 1.00 49.34 206 ALA A CA 1
ATOM 1645 C C . ALA A 1 206 ? -38.727 25.641 -59.179 1.00 49.34 206 ALA A C 1
ATOM 1647 O O . ALA A 1 206 ? -38.927 26.848 -59.296 1.00 49.34 206 ALA A O 1
ATOM 1648 N N . HIS A 1 207 ? -39.109 24.696 -60.054 1.00 43.59 207 HIS A N 1
ATOM 1649 C CA . HIS A 1 207 ? -39.769 24.804 -61.377 1.00 43.59 207 HIS A CA 1
ATOM 1650 C C . HIS A 1 207 ? -38.770 24.888 -62.550 1.00 43.59 207 HIS A C 1
ATOM 1652 O O . HIS A 1 207 ? -37.937 25.781 -62.556 1.00 43.59 207 HIS A O 1
ATOM 1658 N N . LEU A 1 208 ? -38.642 23.946 -63.504 1.00 49.66 208 LEU A N 1
ATOM 1659 C CA . LEU A 1 208 ? -39.558 23.030 -64.227 1.00 49.66 208 LEU A CA 1
ATOM 1660 C C . LEU A 1 208 ? -40.605 23.755 -65.099 1.00 49.66 208 LEU A C 1
ATOM 1662 O O . LEU A 1 208 ? -41.577 24.251 -64.538 1.00 49.66 208 LEU A O 1
ATOM 1666 N N . LEU A 1 209 ? -40.364 23.766 -66.424 1.00 47.59 209 LEU A N 1
ATOM 1667 C CA . LEU A 1 209 ? -41.252 23.673 -67.617 1.00 47.59 209 LEU A CA 1
ATOM 1668 C C . LEU A 1 209 ? -40.604 24.450 -68.789 1.00 47.59 209 LEU A C 1
ATOM 1670 O O . LEU A 1 209 ? -40.182 25.582 -68.586 1.00 47.59 209 LEU A O 1
ATOM 1674 N N . GLU A 1 210 ? -40.219 23.769 -69.872 1.00 40.91 210 GLU A N 1
ATOM 1675 C CA . GLU A 1 210 ? -40.933 23.582 -71.162 1.00 40.91 210 GLU A CA 1
ATOM 1676 C C . GLU A 1 210 ? -40.642 24.693 -72.191 1.00 40.91 210 GLU A C 1
ATOM 1678 O O . GLU A 1 210 ? -40.695 25.873 -71.858 1.00 40.91 210 GLU A O 1
ATOM 1683 N N . ASP A 1 211 ? -40.332 24.215 -73.406 1.00 45.75 211 ASP A N 1
ATOM 1684 C CA . ASP A 1 211 ? -40.048 24.853 -74.708 1.00 45.75 211 ASP A CA 1
ATOM 1685 C C . ASP A 1 211 ? -38.810 25.757 -74.890 1.00 45.75 211 ASP A C 1
ATOM 1687 O O . ASP A 1 211 ? -38.781 26.923 -74.437 1.00 45.75 211 ASP A O 1
#